Protein AF-A0A2G9N6C3-F1 (afdb_monomer_lite)

Radius of gyration: 34.42 Å; chains: 1; bounding box: 70×58×98 Å

Foldseek 3Di:
DDPDPPQDPLNVLLVVLVVLLVVLVVVLVVLVVQLVVLVVCCVVVVDDPVVSVVSNCVLVVNDHSVVSNVVSVVSNVVSVVVNVVSPDPPPPPDDDVVVVVVVVVVVVVVVVVPVPPPPDDPDPPCPVWAKDWPDQEEEQFDKIAMDTPPPPWDKFKFKADQVRHTDDGDRIDGHHDFFKIKMWMWTHDPPDIDIYIDIHGYDHDPPPPPPPPPPDDDDDDDDDDDDDDDDDDDDDDDDDDDPPPDPPPPPPVDPPPVVDPPCWDQPPVRDTDHND

Secondary structure (DSSP, 8-state):
--------HHHHHHHHHHHHHHHHHHHHHHHHHHHHHHHHHHHTTSS-HHHHHHHHHHHTTT--HHHHHHHHHHHHHHHHHHHHHTS------S--HHHHHHHHHHHHHHHHHHTS----SS---GGG-EEEES-SEEETTPEEEEEEESTTSEEEEEEE-TTS-EEESSSEEE--SSEEEEEEEEEEETTEEEEEEEEEEEE--------------------------------PPPP-----------------GGG----EEE-TT--EEE--

pLDDT: mean 78.43, std 21.81, range [37.38, 98.56]

Structure (mmCIF, N/CA/C/O backbone):
data_AF-A0A2G9N6C3-F1
#
_entry.id   AF-A0A2G9N6C3-F1
#
loop_
_atom_site.group_PDB
_atom_site.id
_atom_site.type_symbol
_atom_site.label_atom_id
_atom_site.label_alt_id
_atom_site.label_comp_id
_atom_site.label_asym_id
_atom_site.label_entity_id
_atom_site.label_seq_id
_atom_site.pdbx_PDB_ins_code
_atom_site.Cartn_x
_atom_site.Cartn_y
_atom_site.Cartn_z
_atom_site.occupancy
_atom_site.B_iso_or_equiv
_atom_site.auth_seq_id
_atom_site.auth_comp_id
_atom_site.auth_asym_id
_atom_site.auth_atom_id
_atom_site.pdbx_PDB_model_num
ATOM 1 N N . MET A 1 1 ? 36.398 32.755 -26.037 1.00 44.59 1 MET A N 1
ATOM 2 C CA . MET A 1 1 ? 35.526 32.060 -27.005 1.00 44.59 1 MET A CA 1
ATOM 3 C C . MET A 1 1 ? 34.343 31.516 -26.223 1.00 44.59 1 MET A C 1
ATOM 5 O O . MET A 1 1 ? 34.572 30.843 -25.231 1.00 44.59 1 MET A O 1
ATOM 9 N N . LYS A 1 2 ? 33.118 31.949 -26.547 1.00 56.41 2 LYS A N 1
ATOM 10 C CA . LYS A 1 2 ? 31.879 31.454 -25.930 1.00 56.41 2 LYS A CA 1
ATOM 11 C C . LYS A 1 2 ? 31.319 30.399 -26.873 1.00 56.41 2 LYS A C 1
ATOM 13 O O . LYS A 1 2 ? 30.759 30.774 -27.902 1.00 56.41 2 LYS A O 1
ATOM 18 N N . ASP A 1 3 ? 31.473 29.130 -26.527 1.00 56.62 3 ASP A N 1
ATOM 19 C CA . ASP A 1 3 ? 30.715 28.067 -27.174 1.00 56.62 3 ASP A CA 1
ATOM 20 C C . ASP A 1 3 ? 29.250 28.286 -26.803 1.00 56.62 3 ASP A C 1
ATOM 22 O O . ASP A 1 3 ? 28.827 28.119 -25.658 1.00 56.62 3 ASP A O 1
ATOM 26 N N . LYS A 1 4 ? 28.475 28.806 -27.757 1.00 65.06 4 LYS A N 1
ATOM 27 C CA . LYS A 1 4 ? 27.023 28.833 -27.631 1.00 65.06 4 LYS A CA 1
ATOM 28 C C . LYS A 1 4 ? 26.580 27.376 -27.677 1.00 65.06 4 LYS A C 1
ATOM 30 O O . LYS A 1 4 ? 26.622 26.778 -28.745 1.00 65.06 4 LYS A O 1
ATOM 35 N N . ASN A 1 5 ? 26.168 26.835 -26.531 1.00 68.81 5 ASN A N 1
ATOM 36 C CA . ASN A 1 5 ? 25.394 25.598 -26.451 1.00 68.81 5 ASN A CA 1
ATOM 37 C C . ASN A 1 5 ? 24.178 25.740 -27.375 1.00 68.81 5 ASN A C 1
ATOM 39 O O . ASN A 1 5 ? 23.180 26.364 -27.009 1.00 68.81 5 ASN A O 1
ATOM 43 N N . MET A 1 6 ? 24.289 25.231 -28.602 1.00 80.38 6 MET A N 1
ATOM 44 C CA . MET A 1 6 ? 23.154 25.075 -29.500 1.00 80.38 6 MET A CA 1
ATOM 45 C C . MET A 1 6 ? 22.370 23.876 -28.986 1.00 80.38 6 MET A C 1
ATOM 47 O O . MET A 1 6 ? 22.691 22.735 -29.296 1.00 80.38 6 MET A O 1
ATOM 51 N N . MET A 1 7 ? 21.386 24.165 -28.138 1.00 85.88 7 MET A N 1
ATOM 52 C CA . MET A 1 7 ? 20.365 23.208 -27.733 1.00 85.88 7 MET A CA 1
ATOM 53 C C . MET A 1 7 ? 19.696 22.678 -29.003 1.00 85.88 7 MET A C 1
ATOM 55 O O . MET A 1 7 ? 19.241 23.467 -29.837 1.00 85.88 7 MET A O 1
ATOM 59 N N . THR A 1 8 ? 19.725 21.364 -29.198 1.00 90.00 8 THR A N 1
ATOM 60 C CA . THR A 1 8 ? 19.167 20.747 -30.403 1.00 90.00 8 THR A CA 1
ATOM 61 C C . THR A 1 8 ? 17.637 20.753 -30.340 1.00 90.00 8 THR A C 1
ATOM 63 O O . THR A 1 8 ? 17.047 20.923 -29.272 1.00 90.00 8 THR A O 1
ATOM 66 N N . ALA A 1 9 ? 16.969 20.558 -31.482 1.00 89.31 9 ALA A N 1
ATOM 67 C CA . ALA A 1 9 ? 15.509 20.436 -31.510 1.00 89.31 9 ALA A CA 1
ATOM 68 C C . ALA A 1 9 ? 15.009 19.269 -30.631 1.00 89.31 9 ALA A C 1
ATOM 70 O O . ALA A 1 9 ? 13.975 19.396 -29.981 1.00 89.31 9 ALA A O 1
ATOM 71 N N . ALA A 1 10 ? 15.784 18.180 -30.550 1.00 88.44 10 ALA A N 1
ATOM 72 C CA . ALA A 1 10 ? 15.510 17.048 -29.666 1.00 88.44 10 ALA A CA 1
ATOM 73 C C . ALA A 1 10 ? 15.636 17.439 -28.184 1.00 88.44 10 ALA A C 1
ATOM 75 O O . ALA A 1 10 ? 14.752 17.151 -27.383 1.00 88.44 10 ALA A O 1
ATOM 76 N N . ASP A 1 11 ? 16.682 18.183 -27.807 1.00 90.56 11 ASP A N 1
ATOM 77 C CA . ASP A 1 11 ? 16.824 18.672 -26.427 1.00 90.56 11 ASP A CA 1
ATOM 78 C C . ASP A 1 11 ? 15.661 19.588 -26.023 1.00 90.56 11 ASP A C 1
ATOM 80 O O . ASP A 1 11 ? 15.202 19.564 -24.878 1.00 90.56 11 ASP A O 1
ATOM 84 N N . GLN A 1 12 ? 15.176 20.403 -26.965 1.00 92.56 12 GLN A N 1
ATOM 85 C CA . GLN A 1 12 ? 14.011 21.252 -26.749 1.00 92.56 12 GLN A CA 1
ATOM 86 C C . GLN A 1 12 ? 12.740 20.431 -26.546 1.00 92.56 12 GLN A C 1
ATOM 88 O O . GLN A 1 12 ? 12.051 20.640 -25.547 1.00 92.56 12 GLN A O 1
ATOM 93 N N . ARG A 1 13 ? 12.471 19.459 -27.420 1.00 93.06 13 ARG A N 1
ATOM 94 C CA . ARG A 1 13 ? 11.302 18.583 -27.297 1.00 93.06 13 ARG A CA 1
ATOM 95 C C . ARG A 1 13 ? 11.320 17.770 -26.003 1.00 93.06 13 ARG A C 1
ATOM 97 O O . ARG A 1 13 ? 10.309 17.721 -25.306 1.00 93.06 13 ARG A O 1
ATOM 104 N N . ARG A 1 14 ? 12.475 17.227 -25.605 1.00 92.88 14 ARG A N 1
ATOM 105 C CA . ARG A 1 14 ? 12.645 16.544 -24.311 1.00 92.88 14 ARG A CA 1
ATOM 106 C C . ARG A 1 14 ? 12.318 17.442 -23.123 1.00 92.88 14 ARG A C 1
ATOM 108 O O . ARG A 1 14 ? 11.633 17.006 -22.200 1.00 92.88 14 ARG A O 1
ATOM 115 N N . ARG A 1 15 ? 12.781 18.699 -23.138 1.00 94.62 15 ARG A N 1
ATOM 116 C CA . ARG A 1 15 ? 12.464 19.664 -22.073 1.00 94.62 15 ARG A CA 1
ATOM 117 C C . ARG A 1 15 ? 10.962 19.947 -22.009 1.00 94.62 15 ARG A C 1
ATOM 119 O O . ARG A 1 15 ? 10.409 19.946 -20.915 1.00 94.62 15 ARG A O 1
ATOM 126 N N . GLU A 1 16 ? 10.316 20.151 -23.154 1.00 95.44 16 GLU A N 1
ATOM 127 C CA . GLU A 1 16 ? 8.871 20.399 -23.227 1.00 95.44 16 GLU A CA 1
ATOM 128 C C . GLU A 1 16 ? 8.057 19.202 -22.705 1.00 95.44 16 GLU A C 1
ATOM 130 O O . GLU A 1 16 ? 7.112 19.381 -21.937 1.00 95.44 16 GLU A O 1
ATOM 135 N N . LEU A 1 17 ? 8.438 17.970 -23.062 1.00 95.50 17 LEU A N 1
ATOM 136 C CA . LEU A 1 17 ? 7.793 16.753 -22.551 1.00 95.50 17 LEU A CA 1
ATOM 137 C C . LEU A 1 17 ? 7.982 16.601 -21.034 1.00 95.50 17 LEU A C 1
ATOM 139 O O . LEU A 1 17 ? 7.017 16.317 -20.323 1.00 95.50 17 LEU A O 1
ATOM 143 N N . ALA A 1 18 ? 9.188 16.857 -20.521 1.00 95.56 18 ALA A N 1
ATOM 144 C CA . ALA A 1 18 ? 9.464 16.826 -19.086 1.00 95.56 18 ALA A CA 1
ATOM 145 C C . ALA A 1 18 ? 8.636 17.868 -18.310 1.00 95.56 18 ALA A C 1
ATOM 147 O O . ALA A 1 18 ? 8.102 17.567 -17.241 1.00 95.56 18 ALA A O 1
ATOM 148 N N . GLU A 1 19 ? 8.479 19.076 -18.857 1.00 96.31 19 GLU A N 1
ATOM 149 C CA . GLU A 1 19 ? 7.644 20.129 -18.270 1.00 96.31 19 GLU A CA 1
ATOM 150 C C . GLU A 1 19 ? 6.162 19.724 -18.231 1.00 96.31 19 GLU A C 1
ATOM 152 O O . GLU A 1 19 ? 5.506 19.869 -17.198 1.00 96.31 19 GLU A O 1
ATOM 157 N N . ARG A 1 20 ? 5.643 19.115 -19.307 1.00 94.31 20 ARG A N 1
ATOM 158 C CA . ARG A 1 20 ? 4.267 18.585 -19.343 1.00 94.31 20 ARG A CA 1
ATOM 159 C C . ARG A 1 20 ? 4.038 17.481 -18.313 1.00 94.31 20 ARG A C 1
ATOM 161 O O . ARG A 1 20 ? 3.000 17.474 -17.648 1.00 94.31 20 ARG A O 1
ATOM 168 N N . ILE A 1 21 ? 4.998 16.566 -18.151 1.00 95.44 21 ILE A N 1
ATOM 169 C CA . ILE A 1 21 ? 4.945 15.516 -17.123 1.00 95.44 21 ILE A CA 1
ATOM 170 C C . ILE A 1 21 ? 4.925 16.142 -15.724 1.00 95.44 21 ILE A C 1
ATOM 172 O O . ILE A 1 21 ? 4.131 15.730 -14.873 1.00 95.44 21 ILE A O 1
ATOM 176 N N . ALA A 1 22 ? 5.764 17.151 -15.473 1.00 96.06 22 ALA A N 1
ATOM 177 C CA . ALA A 1 22 ? 5.793 17.854 -14.193 1.00 96.06 22 ALA A CA 1
ATOM 178 C C . ALA A 1 22 ? 4.446 18.531 -13.886 1.00 96.06 22 ALA A C 1
ATOM 180 O O . ALA A 1 22 ? 3.912 18.354 -12.788 1.00 96.06 22 ALA A O 1
ATOM 181 N N . LEU A 1 23 ? 3.856 19.214 -14.873 1.00 95.56 23 LEU A N 1
ATOM 182 C CA . LEU A 1 23 ? 2.547 19.853 -14.745 1.00 95.56 23 LEU A CA 1
ATOM 183 C C . LEU A 1 23 ? 1.438 18.832 -14.440 1.00 95.56 23 LEU A C 1
ATOM 185 O O . LEU A 1 23 ? 0.641 19.039 -13.525 1.00 95.56 23 LEU A O 1
ATOM 189 N N . CYS A 1 24 ? 1.416 17.693 -15.141 1.00 94.94 24 CYS A N 1
ATOM 190 C CA . CYS A 1 24 ? 0.437 16.629 -14.887 1.00 94.94 24 CYS A CA 1
ATOM 191 C C . CYS A 1 24 ? 0.546 16.072 -13.464 1.00 94.94 24 CYS A C 1
ATOM 193 O O . CYS A 1 24 ? -0.470 15.890 -12.791 1.00 94.94 24 CYS A O 1
ATOM 195 N N . ASN A 1 25 ? 1.769 15.853 -12.977 1.00 96.44 25 ASN A N 1
ATOM 196 C CA . ASN A 1 25 ? 2.005 15.402 -11.606 1.00 96.44 25 ASN A CA 1
ATOM 197 C C . ASN A 1 25 ? 1.538 16.431 -10.568 1.00 96.44 25 ASN A C 1
ATOM 199 O O . ASN A 1 25 ? 0.964 16.063 -9.540 1.00 96.44 25 ASN A O 1
ATOM 203 N N . GLU A 1 26 ? 1.749 17.723 -10.825 1.00 95.31 26 GLU A N 1
ATOM 204 C CA . GLU A 1 26 ? 1.261 18.785 -9.949 1.00 95.31 26 GLU A CA 1
ATOM 205 C C . GLU A 1 26 ? -0.275 18.833 -9.913 1.00 95.31 26 GLU A C 1
ATOM 207 O O . GLU A 1 26 ? -0.870 18.877 -8.832 1.00 95.31 26 GLU A O 1
ATOM 212 N N . CYS A 1 27 ? -0.931 18.765 -11.074 1.00 94.75 27 CYS A N 1
ATOM 213 C CA . CYS A 1 27 ? -2.388 18.721 -11.168 1.00 94.75 27 CYS A CA 1
ATOM 214 C C . CYS A 1 27 ? -2.971 17.483 -10.473 1.00 94.75 27 CYS A C 1
ATOM 216 O O . CYS A 1 27 ? -3.933 17.607 -9.712 1.00 94.75 27 CYS A O 1
ATOM 218 N N . LYS A 1 28 ? -2.358 16.306 -10.658 1.00 97.12 28 LYS A N 1
ATOM 219 C CA . LYS A 1 28 ? -2.730 15.069 -9.958 1.00 97.12 28 LYS A CA 1
ATOM 220 C C . LYS A 1 28 ? -2.646 15.244 -8.438 1.00 97.12 28 LYS A C 1
ATOM 222 O O . LYS A 1 28 ? -3.608 14.935 -7.735 1.00 97.12 28 LYS A O 1
ATOM 227 N N . ARG A 1 29 ? -1.555 15.832 -7.930 1.00 95.81 29 ARG A N 1
ATOM 228 C CA . ARG A 1 29 ? -1.388 16.131 -6.497 1.00 95.81 29 ARG A CA 1
ATOM 229 C C . ARG A 1 29 ? -2.474 17.073 -5.971 1.00 95.81 29 ARG A C 1
ATOM 231 O O . ARG A 1 29 ? -3.007 16.833 -4.893 1.00 95.81 29 ARG A O 1
ATOM 238 N N . LYS A 1 30 ? -2.824 18.122 -6.724 1.00 96.00 30 LYS A N 1
ATOM 239 C CA . LYS A 1 30 ? -3.893 19.070 -6.355 1.00 96.00 30 LYS A CA 1
ATOM 240 C C . LYS A 1 30 ? -5.259 18.384 -6.249 1.00 96.00 30 LYS A C 1
ATOM 242 O O . LYS A 1 30 ? -5.995 18.659 -5.305 1.00 96.00 30 LYS A O 1
ATOM 247 N N . VAL A 1 31 ? -5.581 17.475 -7.174 1.00 96.19 31 VAL A N 1
ATOM 248 C CA . VAL A 1 31 ? -6.826 16.685 -7.131 1.00 96.19 31 VAL A CA 1
ATOM 249 C C . VAL A 1 31 ? -6.867 15.782 -5.899 1.00 96.19 31 VAL A C 1
ATOM 251 O O . VAL A 1 31 ? -7.878 15.770 -5.200 1.00 96.19 31 VAL A O 1
ATOM 254 N N . MET A 1 32 ? -5.774 15.067 -5.610 1.00 96.69 32 MET A N 1
ATOM 255 C CA . MET A 1 32 ? -5.683 14.196 -4.432 1.00 96.69 32 MET A CA 1
ATOM 256 C C . MET A 1 32 ? -5.845 14.992 -3.135 1.00 96.69 32 MET A C 1
ATOM 258 O O . MET A 1 32 ? -6.720 14.683 -2.335 1.00 96.69 32 MET A O 1
ATOM 262 N N . LEU A 1 33 ? -5.087 16.084 -2.979 1.00 95.44 33 LEU A N 1
ATOM 263 C CA . LEU A 1 33 ? -5.149 16.937 -1.792 1.00 95.44 33 LEU A CA 1
ATOM 264 C C . LEU A 1 33 ? -6.559 17.491 -1.550 1.00 95.44 33 LEU A C 1
ATOM 266 O O . LEU A 1 33 ? -7.023 17.527 -0.411 1.00 95.44 33 LEU A O 1
ATOM 270 N N . LEU A 1 34 ? -7.249 17.916 -2.612 1.00 96.00 34 LEU A N 1
ATOM 271 C CA . LEU A 1 34 ? -8.627 18.386 -2.517 1.00 96.00 34 LEU A CA 1
ATOM 272 C C . LEU A 1 34 ? -9.573 17.278 -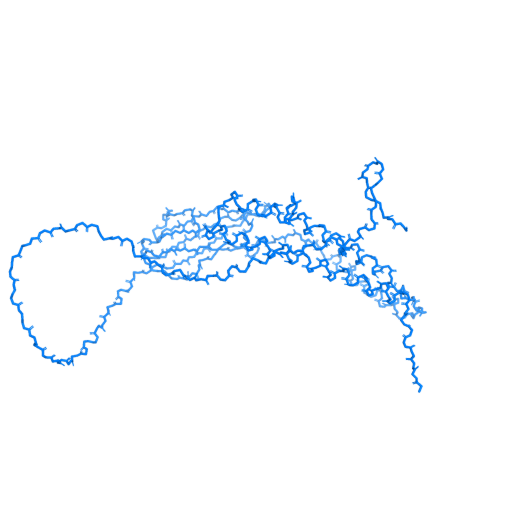2.032 1.00 96.00 34 LEU A C 1
ATOM 274 O O . LEU A 1 34 ? -10.378 17.520 -1.131 1.00 96.00 34 LEU A O 1
ATOM 278 N N . ALA A 1 35 ? -9.486 16.088 -2.630 1.00 97.00 35 ALA A N 1
ATOM 279 C CA . ALA A 1 35 ? -10.328 14.953 -2.269 1.00 97.00 35 ALA A CA 1
ATOM 280 C C . ALA A 1 35 ? -10.100 14.528 -0.809 1.00 97.00 35 ALA A C 1
ATOM 282 O O . ALA A 1 35 ? -11.068 14.407 -0.059 1.00 97.00 35 ALA A O 1
ATOM 283 N N . ASP A 1 36 ? -8.839 14.407 -0.389 1.00 97.38 36 ASP A N 1
ATOM 284 C CA . ASP A 1 36 ? -8.463 14.030 0.977 1.00 97.38 36 ASP A CA 1
ATOM 285 C C . ASP A 1 36 ? -8.924 15.076 1.997 1.00 97.38 36 ASP A C 1
ATOM 287 O O . ASP A 1 36 ? -9.518 14.730 3.016 1.00 97.38 36 ASP A O 1
ATOM 291 N N . THR A 1 37 ? -8.743 16.367 1.697 1.00 96.75 37 THR A N 1
ATOM 292 C CA . THR A 1 37 ? -9.193 17.457 2.580 1.00 96.75 37 THR A CA 1
ATOM 293 C C . THR A 1 37 ? -10.712 17.446 2.758 1.00 96.75 37 THR A C 1
ATOM 295 O O . THR A 1 37 ? -11.219 17.649 3.861 1.00 96.75 37 THR A O 1
ATOM 298 N N . LEU A 1 38 ? -11.468 17.239 1.676 1.00 96.62 38 LEU A N 1
ATOM 299 C CA . LEU A 1 38 ? -12.928 17.178 1.743 1.00 96.62 38 LEU A CA 1
ATOM 300 C C . LEU A 1 38 ? -13.409 15.931 2.488 1.00 96.62 38 LEU A C 1
ATOM 302 O O . LEU A 1 38 ? -14.337 16.037 3.287 1.00 96.62 38 LEU A O 1
ATOM 306 N N . ARG A 1 39 ? -12.755 14.786 2.265 1.00 97.81 39 ARG A N 1
ATOM 307 C CA . ARG A 1 39 ? -13.042 13.534 2.965 1.00 97.81 39 ARG A CA 1
ATOM 308 C C . ARG A 1 39 ? -12.788 13.669 4.462 1.00 97.81 39 ARG A C 1
ATOM 310 O O . ARG A 1 39 ? -13.685 13.390 5.244 1.00 97.81 39 ARG A O 1
ATOM 317 N N . GLN A 1 40 ? -11.632 14.197 4.857 1.00 97.38 40 GLN A N 1
ATOM 318 C CA . GLN A 1 40 ? -11.305 14.427 6.264 1.00 97.38 40 GLN A CA 1
ATOM 319 C C . GLN A 1 40 ? -12.365 15.296 6.954 1.00 97.38 40 GLN A C 1
ATOM 321 O O . GLN A 1 40 ? -12.855 14.956 8.025 1.00 97.38 40 GLN A O 1
ATOM 326 N N . ARG A 1 41 ? -12.781 16.400 6.321 1.00 97.56 41 ARG A N 1
ATOM 327 C CA . ARG A 1 41 ? -13.821 17.277 6.883 1.00 97.56 41 ARG A CA 1
ATOM 328 C C . ARG A 1 41 ? -15.180 16.592 7.010 1.00 97.56 41 ARG A C 1
ATOM 330 O O . ARG A 1 41 ? -15.953 16.961 7.891 1.00 97.56 41 ARG A O 1
ATOM 337 N N . HIS A 1 42 ? -15.499 15.673 6.107 1.00 97.62 42 HIS A N 1
ATOM 338 C CA . HIS A 1 42 ? -16.714 14.873 6.191 1.00 97.62 42 HIS A CA 1
ATOM 339 C C . HIS A 1 42 ? -16.627 13.867 7.345 1.00 97.62 42 HIS A C 1
ATOM 341 O O . HIS A 1 42 ? -17.539 13.802 8.164 1.00 97.62 42 HIS A O 1
ATOM 347 N N . ASP A 1 43 ? -15.503 13.159 7.459 1.00 97.12 43 ASP A N 1
ATOM 348 C CA . ASP A 1 43 ? -15.264 12.152 8.497 1.00 97.12 43 ASP A CA 1
ATOM 349 C C . ASP A 1 43 ? -15.240 12.779 9.909 1.00 97.12 43 ASP A C 1
ATOM 351 O O . ASP A 1 43 ? -15.703 12.175 10.874 1.00 97.12 43 ASP A O 1
ATOM 355 N N . GLU A 1 44 ? -14.792 14.033 10.027 1.00 98.00 44 GLU A N 1
ATOM 356 C CA . GLU A 1 44 ? -14.861 14.847 11.252 1.00 98.00 44 GLU A CA 1
ATOM 357 C C . GLU A 1 44 ? -16.266 15.428 11.537 1.00 98.00 44 GLU A C 1
ATOM 359 O O . GLU A 1 44 ? -16.464 16.120 12.537 1.00 98.00 44 GLU A O 1
ATOM 364 N N . GLY A 1 45 ? -17.249 15.208 10.658 1.00 96.81 45 GLY A N 1
ATOM 365 C CA . GLY A 1 45 ? -18.604 15.754 10.782 1.00 96.81 45 GLY A CA 1
ATOM 366 C C . GLY A 1 45 ? -18.708 17.268 10.551 1.00 96.81 45 GLY A C 1
ATOM 367 O O . GLY A 1 45 ? -19.740 17.871 10.847 1.00 96.81 45 GLY A O 1
ATOM 368 N N . LEU A 1 46 ? -17.664 17.913 10.013 1.00 97.50 46 LEU A N 1
ATOM 369 C CA . LEU A 1 46 ? -17.652 19.356 9.722 1.00 97.50 46 LEU A CA 1
ATOM 370 C C . LEU A 1 46 ? -18.491 19.720 8.491 1.00 97.50 46 LEU A C 1
ATOM 372 O O . LEU A 1 46 ? -18.892 20.878 8.318 1.00 97.50 46 LEU A O 1
ATOM 376 N N . ILE A 1 47 ? -18.703 18.761 7.592 1.00 97.75 47 ILE A N 1
ATOM 377 C CA . ILE A 1 47 ? -19.601 18.873 6.443 1.00 97.75 47 ILE A CA 1
ATOM 378 C C . ILE A 1 47 ? -20.437 17.601 6.328 1.00 97.75 47 ILE A C 1
ATOM 380 O O . ILE A 1 47 ? -19.938 16.509 6.570 1.00 97.75 47 ILE A O 1
ATOM 384 N N . ASP A 1 48 ? -21.701 17.747 5.936 1.00 97.56 48 ASP A N 1
ATOM 385 C CA . ASP A 1 48 ? -22.551 16.603 5.611 1.00 97.56 48 ASP A CA 1
ATOM 386 C C . ASP A 1 48 ? -22.196 15.994 4.239 1.00 97.56 48 ASP A C 1
ATOM 388 O O . ASP A 1 48 ? -21.527 16.611 3.401 1.00 97.56 48 ASP A O 1
ATOM 392 N N . GLU A 1 49 ? -22.676 14.774 4.006 1.00 97.88 49 GLU A N 1
ATOM 393 C CA . GLU A 1 49 ? -22.449 13.995 2.783 1.00 97.88 49 GLU A CA 1
ATOM 394 C C . GLU A 1 49 ? -22.915 14.722 1.506 1.00 97.88 49 GLU A C 1
ATOM 396 O O . GLU A 1 49 ? -22.274 14.652 0.453 1.00 97.88 49 GLU A O 1
ATOM 401 N N . VAL A 1 50 ? -24.030 15.458 1.577 1.00 97.50 50 VAL A N 1
ATOM 402 C CA . VAL A 1 50 ? -24.582 16.186 0.421 1.00 97.50 50 VAL A CA 1
ATOM 403 C C . VAL A 1 50 ? -23.641 17.321 0.021 1.00 97.50 50 VAL A C 1
ATOM 405 O O . VAL A 1 50 ? -23.334 17.504 -1.161 1.00 97.50 50 VAL A O 1
ATOM 408 N N . LYS A 1 51 ? -23.141 18.066 1.006 1.00 97.06 51 LYS A N 1
ATOM 409 C CA . LYS A 1 51 ? -22.185 19.155 0.833 1.00 97.06 51 LYS A CA 1
ATOM 410 C C . LYS A 1 51 ? -20.825 18.639 0.384 1.00 97.06 51 LYS A C 1
ATOM 412 O O . LYS A 1 51 ? -20.237 19.258 -0.502 1.00 97.06 51 LYS A O 1
ATOM 417 N N . TYR A 1 52 ? -20.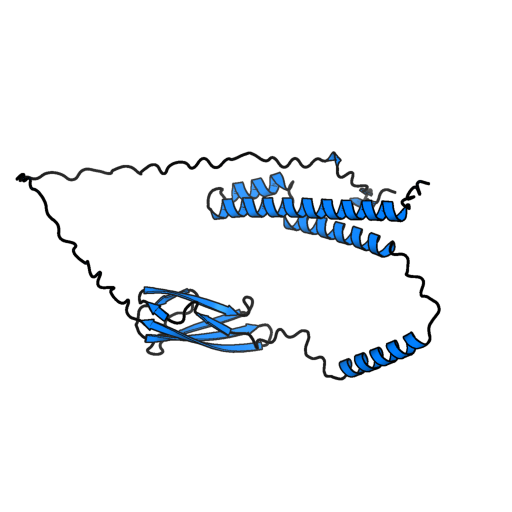358 17.517 0.932 1.00 97.62 52 TYR A N 1
ATOM 418 C CA . TYR A 1 52 ? -19.148 16.826 0.484 1.00 97.62 52 TYR A CA 1
ATOM 419 C C . TYR A 1 52 ? -19.224 16.501 -1.014 1.00 97.62 52 TYR A C 1
ATOM 421 O O . TYR A 1 52 ? -18.413 17.004 -1.799 1.00 97.62 52 TYR A O 1
ATOM 429 N N . LYS A 1 53 ? -20.265 15.772 -1.438 1.00 95.88 53 LYS A N 1
ATOM 430 C CA . LYS A 1 53 ? -20.487 15.418 -2.849 1.00 95.88 53 LYS A CA 1
ATOM 431 C C . LYS A 1 53 ? -20.606 16.641 -3.747 1.00 95.88 53 LYS A C 1
ATOM 433 O O . LYS A 1 53 ? -19.985 16.689 -4.806 1.00 95.88 53 LYS A O 1
ATOM 438 N N . HIS A 1 54 ? -21.369 17.652 -3.330 1.00 95.81 54 HIS A N 1
ATOM 439 C CA . HIS A 1 54 ? -21.537 18.874 -4.111 1.00 95.81 54 HIS A CA 1
ATOM 440 C C . HIS A 1 54 ? -20.218 19.642 -4.286 1.00 95.81 54 HIS A C 1
ATOM 442 O O . HIS A 1 54 ? -19.921 20.121 -5.383 1.00 95.81 54 HIS A O 1
ATOM 448 N N . GLN A 1 55 ? -19.405 19.762 -3.232 1.00 94.94 55 GLN A N 1
ATOM 449 C CA . GLN A 1 55 ? -18.106 20.434 -3.304 1.00 94.94 55 GLN A CA 1
ATOM 450 C C . GLN A 1 55 ? -17.122 19.668 -4.185 1.00 94.94 55 GLN A C 1
ATOM 452 O O . GLN A 1 55 ? -16.479 20.283 -5.034 1.00 94.94 55 GLN A O 1
ATOM 457 N N . LEU A 1 56 ? -17.063 18.343 -4.050 1.00 95.75 56 LEU A N 1
ATOM 458 C CA . LEU A 1 56 ? -16.210 17.505 -4.885 1.00 95.75 56 LEU A CA 1
ATOM 459 C C . LEU A 1 56 ? -16.614 17.617 -6.364 1.00 95.75 56 LEU A C 1
ATOM 461 O O . LEU A 1 56 ? -15.787 17.954 -7.209 1.00 95.75 56 LEU A O 1
ATOM 465 N N . TYR A 1 57 ? -17.906 17.456 -6.666 1.00 93.94 57 TYR A N 1
ATOM 466 C CA . TYR A 1 57 ? -18.449 17.543 -8.023 1.00 93.94 57 TYR A CA 1
ATOM 467 C C . TYR A 1 57 ? -18.254 18.935 -8.647 1.00 93.94 57 TYR A C 1
ATOM 469 O O . TYR A 1 57 ? -17.830 19.057 -9.795 1.00 93.94 57 TYR A O 1
ATOM 477 N N . SER A 1 58 ? -18.534 20.013 -7.909 1.00 94.56 58 SER A N 1
ATOM 478 C CA . SER A 1 58 ? -18.420 21.386 -8.432 1.00 94.56 58 SER A CA 1
ATOM 479 C C . SER A 1 58 ? -16.972 21.821 -8.682 1.00 94.56 58 SER A C 1
ATOM 481 O O . SER A 1 58 ? -16.699 22.495 -9.685 1.00 94.56 58 SER A O 1
ATOM 483 N N . GLN A 1 59 ? -16.038 21.427 -7.811 1.00 93.25 59 GLN A N 1
ATOM 484 C CA . GLN A 1 59 ? -14.621 21.758 -7.966 1.00 93.25 59 GLN A CA 1
ATOM 485 C C . GLN A 1 59 ? -13.951 20.911 -9.048 1.00 93.25 59 GLN A C 1
ATOM 487 O O . GLN A 1 59 ? -13.202 21.453 -9.857 1.00 93.25 59 GLN A O 1
ATOM 492 N N . LEU A 1 60 ? -14.302 19.625 -9.149 1.00 94.19 60 LEU A N 1
ATOM 493 C CA . LEU A 1 60 ? -13.785 18.715 -10.177 1.00 94.19 60 LEU A CA 1
ATOM 494 C C . LEU A 1 60 ? -14.580 18.748 -11.491 1.00 94.19 60 LEU A C 1
ATOM 496 O O . LEU A 1 60 ? -14.374 17.902 -12.362 1.00 94.19 60 LEU A O 1
ATOM 500 N N . LYS A 1 61 ? -15.468 19.738 -11.657 1.00 94.44 61 LYS A N 1
ATOM 501 C CA . LYS A 1 61 ? -16.257 19.981 -12.880 1.00 94.44 61 LYS A CA 1
ATOM 502 C C . LYS A 1 61 ? -17.054 18.761 -13.347 1.00 94.44 61 LYS A C 1
ATOM 504 O O . LYS A 1 61 ? -17.188 18.515 -14.542 1.00 94.44 61 LYS A O 1
ATOM 509 N N . GLY A 1 62 ? -17.609 18.033 -12.389 1.00 92.44 62 GLY A N 1
ATOM 510 C CA . GLY A 1 62 ? -18.502 16.907 -12.611 1.00 92.44 62 GLY A CA 1
ATOM 511 C C . GLY A 1 62 ? -17.823 15.563 -12.839 1.00 92.44 62 GLY A C 1
ATOM 512 O O . GLY A 1 62 ? -18.511 14.607 -13.173 1.00 92.44 62 GLY A O 1
ATOM 513 N N . LYS A 1 63 ? -16.503 15.485 -12.659 1.00 93.44 63 LYS A N 1
ATOM 514 C CA . LYS A 1 63 ? -15.749 14.231 -12.721 1.00 93.44 63 LYS A CA 1
ATOM 515 C C . LYS A 1 63 ? -15.350 13.752 -11.337 1.00 93.44 63 LYS A C 1
ATOM 517 O O . LYS A 1 63 ? -15.131 14.561 -10.433 1.00 93.44 63 LYS A O 1
ATOM 522 N N . GLU A 1 64 ? -15.194 12.446 -11.191 1.00 95.69 64 GLU A N 1
ATOM 523 C CA . GLU A 1 64 ? -14.660 11.866 -9.961 1.00 95.69 64 GLU A CA 1
ATOM 524 C C . GLU A 1 64 ? -13.135 12.073 -9.865 1.00 95.69 64 GLU A C 1
ATOM 526 O O . GLU A 1 64 ? -12.448 12.125 -10.894 1.00 95.69 64 GLU A O 1
ATOM 531 N N . PRO A 1 65 ? -12.552 12.141 -8.649 1.00 96.94 65 PRO A N 1
ATOM 532 C CA . PRO A 1 65 ? -11.100 12.249 -8.475 1.00 96.94 65 PRO A CA 1
ATOM 533 C C . PRO A 1 65 ? -10.329 11.166 -9.239 1.00 96.94 65 PRO A C 1
ATOM 535 O O . PRO A 1 65 ? -9.334 11.456 -9.901 1.00 96.94 65 PRO A O 1
ATOM 538 N N . GLY A 1 66 ? -10.829 9.926 -9.206 1.00 95.31 66 GLY A N 1
ATOM 539 C CA . GLY A 1 66 ? -10.219 8.793 -9.900 1.00 95.31 66 GLY A CA 1
ATOM 540 C C . GLY A 1 66 ? -10.235 8.918 -11.427 1.00 95.31 66 GLY A C 1
ATOM 541 O O . GLY A 1 66 ? -9.358 8.376 -12.096 1.00 95.31 66 GLY A O 1
ATOM 542 N N . GLU A 1 67 ? -11.193 9.640 -12.012 1.00 95.38 67 GLU A N 1
ATOM 543 C CA . GLU A 1 67 ? -11.203 9.915 -13.455 1.00 95.38 67 GLU A CA 1
ATOM 544 C C . GLU A 1 67 ? -10.133 10.936 -13.843 1.00 95.38 67 GLU A C 1
ATOM 546 O O . GLU A 1 67 ? -9.441 10.752 -14.843 1.00 95.38 67 GLU A O 1
ATOM 551 N N . TRP A 1 68 ? -9.959 11.990 -13.040 1.00 96.31 68 TRP A N 1
ATOM 552 C CA . TRP A 1 68 ? -8.887 12.964 -13.246 1.00 96.31 68 TRP A CA 1
ATOM 553 C C . TRP A 1 68 ? -7.506 12.332 -13.092 1.00 96.31 68 TRP A C 1
ATOM 555 O O . TRP A 1 68 ? -6.633 12.573 -13.921 1.00 96.31 68 TRP A O 1
ATOM 565 N N . ILE A 1 69 ? -7.318 11.496 -12.069 1.00 96.50 69 ILE A N 1
ATOM 566 C CA . ILE A 1 69 ? -6.058 10.779 -11.850 1.00 96.50 69 ILE A CA 1
ATOM 567 C C . ILE A 1 69 ? -5.725 9.900 -13.062 1.00 96.50 69 ILE A C 1
ATOM 569 O O . ILE A 1 69 ? -4.641 10.039 -13.621 1.00 96.50 69 ILE A O 1
ATOM 573 N N . ARG A 1 70 ? -6.681 9.086 -13.537 1.00 96.00 70 ARG A N 1
ATOM 574 C CA . ARG A 1 70 ? -6.500 8.250 -14.737 1.00 96.00 70 ARG A CA 1
ATOM 575 C C . ARG A 1 70 ? -6.178 9.066 -15.988 1.00 96.00 70 ARG A C 1
ATOM 577 O O . ARG A 1 70 ? -5.341 8.649 -16.785 1.00 96.00 70 ARG A O 1
ATOM 584 N N . TYR A 1 71 ? -6.817 10.224 -16.157 1.00 96.25 71 TYR A N 1
ATOM 585 C CA . TYR A 1 71 ? -6.526 11.135 -17.264 1.00 96.25 71 TYR A CA 1
ATOM 586 C C . TYR A 1 71 ? -5.071 11.629 -17.231 1.00 96.25 71 TYR A C 1
ATOM 588 O O . TYR A 1 71 ? -4.382 11.550 -18.248 1.00 96.25 71 TYR A O 1
ATOM 596 N N . TYR A 1 72 ? -4.586 12.095 -16.074 1.00 96.38 72 TYR A N 1
ATOM 597 C CA . TYR A 1 72 ? -3.201 12.559 -15.944 1.00 96.38 72 TYR A CA 1
ATOM 598 C C . TYR A 1 72 ? -2.192 11.421 -16.099 1.00 96.38 72 TYR A C 1
ATOM 600 O O . TYR A 1 72 ? -1.186 11.614 -16.775 1.00 96.38 72 TYR A O 1
ATOM 608 N N . ASP A 1 73 ? -2.474 10.239 -15.548 1.00 96.38 73 ASP A N 1
ATOM 609 C CA . ASP A 1 73 ? -1.600 9.069 -15.687 1.00 96.38 73 ASP A CA 1
ATOM 610 C C . ASP A 1 73 ? -1.466 8.637 -17.151 1.00 96.38 73 ASP A C 1
ATOM 612 O O . ASP A 1 73 ? -0.350 8.454 -17.632 1.00 96.38 73 ASP A O 1
ATOM 616 N N . SER A 1 74 ? -2.576 8.607 -17.895 1.00 95.25 74 SER A N 1
ATOM 617 C CA . SER A 1 74 ? -2.559 8.306 -19.335 1.00 95.25 74 SER A CA 1
ATOM 618 C C . SER A 1 74 ? -1.749 9.341 -20.130 1.00 95.25 74 SER A C 1
ATOM 620 O O . SER A 1 74 ? -1.061 9.002 -21.090 1.00 95.25 74 SER A O 1
ATOM 622 N N . HIS A 1 75 ? -1.812 10.622 -19.746 1.00 93.50 75 HIS A N 1
ATOM 623 C CA . HIS A 1 75 ? -1.045 11.674 -20.417 1.00 93.50 75 HIS A CA 1
ATOM 624 C C . HIS A 1 75 ? 0.453 11.613 -20.085 1.00 93.50 75 HIS A C 1
ATOM 626 O O . HIS A 1 75 ? 1.286 11.853 -20.956 1.00 93.50 75 HIS A O 1
ATOM 632 N N . ILE A 1 76 ? 0.804 11.265 -18.845 1.00 95.88 76 ILE A N 1
ATOM 633 C CA . ILE A 1 76 ? 2.192 11.027 -18.431 1.00 95.88 76 ILE A CA 1
ATOM 634 C C . ILE A 1 76 ? 2.769 9.831 -19.192 1.00 95.88 76 ILE A C 1
ATOM 636 O O . ILE A 1 76 ? 3.874 9.932 -19.717 1.00 95.88 76 ILE A O 1
ATOM 640 N N . GLU A 1 77 ? 2.016 8.734 -19.305 1.00 96.19 77 GLU A N 1
ATOM 641 C CA . GLU A 1 77 ? 2.412 7.552 -20.078 1.00 96.19 77 GLU A CA 1
ATOM 642 C C . GLU A 1 77 ? 2.657 7.898 -21.551 1.00 96.19 77 GLU A C 1
ATOM 644 O O . GLU A 1 77 ? 3.696 7.539 -22.102 1.00 96.19 77 GLU A O 1
ATOM 649 N N . PHE A 1 78 ? 1.764 8.680 -22.166 1.00 96.31 78 PHE A N 1
ATOM 650 C CA . PHE A 1 78 ? 1.959 9.180 -23.528 1.00 96.31 78 PHE A CA 1
ATOM 651 C C . PHE A 1 78 ? 3.251 10.003 -23.668 1.00 96.31 78 PHE A C 1
ATOM 653 O O . PHE A 1 78 ? 4.035 9.767 -24.585 1.00 96.31 78 PHE A O 1
ATOM 660 N N . CYS A 1 79 ? 3.500 10.948 -22.755 1.00 94.69 79 CYS A N 1
ATOM 661 C CA . CYS A 1 79 ? 4.712 11.770 -22.781 1.00 94.69 79 CYS A CA 1
ATOM 662 C C . CYS A 1 79 ? 5.991 10.941 -22.580 1.00 94.69 79 CYS A C 1
ATOM 664 O O . CYS A 1 79 ? 6.987 11.209 -23.248 1.00 94.69 79 CYS A O 1
ATOM 666 N N . ASN A 1 80 ? 5.964 9.934 -21.703 1.00 95.44 80 ASN A N 1
ATOM 667 C CA . ASN A 1 80 ? 7.085 9.013 -21.510 1.00 95.44 80 ASN A CA 1
ATOM 668 C C . ASN A 1 80 ? 7.339 8.177 -22.770 1.00 95.44 80 ASN A C 1
ATOM 670 O O . ASN A 1 80 ? 8.470 8.106 -23.232 1.00 95.44 80 ASN A O 1
ATOM 674 N N . GLY A 1 81 ? 6.286 7.645 -23.397 1.00 95.50 81 GLY A N 1
ATOM 675 C CA . GLY A 1 81 ? 6.422 6.908 -24.653 1.00 95.50 81 GLY A CA 1
ATOM 676 C C . GLY A 1 81 ? 6.981 7.756 -25.802 1.00 95.50 81 GLY A C 1
ATOM 677 O O . GLY A 1 81 ? 7.637 7.227 -26.695 1.00 95.50 81 GLY A O 1
ATOM 678 N N . GLU A 1 82 ? 6.752 9.072 -25.800 1.00 94.88 82 GLU A N 1
ATOM 679 C CA . GLU A 1 82 ? 7.386 9.998 -26.746 1.00 94.88 82 GLU A CA 1
ATOM 680 C C . GLU A 1 82 ? 8.852 10.294 -26.394 1.00 94.88 82 GLU A C 1
ATOM 682 O O . GLU A 1 82 ? 9.671 10.404 -27.305 1.00 94.88 82 GLU A O 1
ATOM 687 N N . LEU A 1 83 ? 9.199 10.388 -25.104 1.00 93.31 83 LEU A N 1
ATOM 688 C CA . LEU A 1 83 ? 10.589 10.529 -24.654 1.00 93.31 83 LEU A CA 1
ATOM 689 C C . LEU A 1 83 ? 11.434 9.311 -25.047 1.00 93.31 83 LEU A C 1
ATOM 691 O O . LEU A 1 83 ? 12.541 9.489 -25.553 1.00 93.31 83 LEU A O 1
ATOM 695 N N . ASP A 1 84 ? 10.887 8.105 -24.889 1.00 92.31 84 ASP A N 1
ATOM 696 C CA . ASP A 1 84 ? 11.575 6.851 -25.212 1.00 92.31 84 ASP A CA 1
ATOM 697 C C . ASP A 1 84 ? 11.869 6.727 -26.716 1.00 92.31 84 ASP A C 1
ATOM 699 O O . ASP A 1 84 ? 12.925 6.240 -27.112 1.00 92.31 84 ASP A O 1
ATOM 703 N N . LYS A 1 85 ? 10.976 7.230 -27.583 1.00 91.19 85 LYS A N 1
ATOM 704 C CA . LYS A 1 85 ? 11.207 7.278 -29.042 1.00 91.19 85 LYS A CA 1
ATOM 705 C C . LYS A 1 85 ? 12.293 8.276 -29.447 1.00 91.19 85 LYS A C 1
ATOM 707 O O . LYS A 1 85 ? 12.846 8.155 -30.538 1.00 91.19 85 LYS A O 1
ATOM 712 N N . GLU A 1 86 ? 12.545 9.293 -28.625 1.00 84.88 86 GLU A N 1
ATOM 713 C CA . GLU A 1 86 ? 13.594 10.286 -28.866 1.00 84.88 86 GLU A CA 1
ATOM 714 C C . GLU A 1 86 ? 14.939 9.900 -28.255 1.00 84.88 86 GLU A C 1
ATOM 716 O O . GLU A 1 86 ? 15.920 10.631 -28.434 1.00 84.88 86 GLU A O 1
ATOM 721 N N . GLU A 1 87 ? 15.035 8.791 -27.519 1.00 77.81 87 GLU A N 1
ATOM 722 C CA . GLU A 1 87 ? 16.341 8.223 -27.222 1.00 77.81 87 GLU A CA 1
ATOM 723 C C . GLU A 1 87 ? 17.003 7.828 -28.541 1.00 77.81 87 GLU A C 1
ATOM 725 O O . GLU A 1 87 ? 16.443 7.017 -29.278 1.00 77.81 87 GLU A O 1
ATOM 730 N N . PRO A 1 88 ? 18.150 8.448 -28.905 1.00 66.25 88 PRO A N 1
ATOM 731 C CA . PRO A 1 88 ? 18.864 8.019 -30.090 1.00 66.25 88 PRO A CA 1
ATOM 732 C C . PRO A 1 88 ? 19.136 6.541 -29.874 1.00 66.25 88 PRO A C 1
ATOM 734 O O . PRO A 1 88 ? 19.775 6.204 -28.875 1.00 66.25 88 PRO A O 1
ATOM 737 N N . GLU A 1 89 ? 18.602 5.686 -30.757 1.00 63.31 89 GLU A N 1
ATOM 738 C CA . GLU A 1 89 ? 18.958 4.272 -30.793 1.00 63.31 89 GLU A CA 1
ATOM 739 C C . GLU A 1 89 ? 20.471 4.244 -30.659 1.00 63.31 89 GLU A C 1
ATOM 741 O O . GLU A 1 89 ? 21.175 4.765 -31.529 1.00 63.31 89 GLU A O 1
ATOM 746 N N . ALA A 1 90 ? 20.954 3.810 -29.493 1.00 55.97 90 ALA A N 1
ATOM 747 C CA . ALA A 1 90 ? 22.368 3.829 -29.200 1.00 55.97 90 ALA A CA 1
ATOM 748 C C . ALA A 1 90 ? 23.000 3.000 -30.308 1.00 55.97 90 ALA A C 1
ATOM 750 O O . ALA A 1 90 ? 22.773 1.791 -30.346 1.00 55.97 90 ALA A O 1
ATOM 751 N N . ASP A 1 91 ? 23.675 3.682 -31.242 1.00 50.84 91 ASP A N 1
ATOM 752 C CA . ASP A 1 91 ? 24.245 3.091 -32.446 1.00 50.84 91 ASP A CA 1
ATOM 753 C C . ASP A 1 91 ? 24.937 1.804 -31.998 1.00 50.84 91 ASP A C 1
ATOM 755 O O . ASP A 1 91 ? 25.844 1.896 -31.155 1.00 50.84 91 ASP A O 1
ATOM 759 N N . PRO A 1 92 ? 24.436 0.610 -32.382 1.00 52.56 92 PRO A N 1
ATOM 760 C CA . PRO A 1 92 ? 24.946 -0.638 -31.854 1.00 52.56 92 PRO A CA 1
ATOM 761 C C . PRO A 1 92 ? 26.383 -0.749 -32.340 1.00 52.56 92 PRO A C 1
ATOM 763 O O . PRO A 1 92 ? 26.652 -1.166 -33.467 1.00 52.56 92 PRO A O 1
ATOM 766 N N . GLY A 1 93 ? 27.301 -0.295 -31.484 1.00 54.97 93 GLY A N 1
ATOM 767 C CA . GLY A 1 93 ? 28.699 -0.109 -31.816 1.00 54.97 93 GLY A CA 1
ATOM 768 C C . GLY A 1 93 ? 29.300 -1.384 -32.405 1.00 54.97 93 GLY A C 1
ATOM 769 O O . GLY A 1 93 ? 28.794 -2.488 -32.164 1.00 54.97 93 GLY A O 1
ATOM 770 N N . PRO A 1 94 ? 30.386 -1.259 -33.188 1.00 50.41 94 PRO A N 1
ATOM 771 C CA . PRO A 1 94 ? 30.966 -2.366 -33.932 1.00 50.41 94 PRO A CA 1
ATOM 772 C C . PRO A 1 94 ? 31.176 -3.566 -33.012 1.00 50.41 94 PRO A C 1
ATOM 774 O O . PRO A 1 94 ? 31.925 -3.496 -32.037 1.00 50.41 94 PRO A O 1
ATOM 777 N N . ARG A 1 95 ? 30.453 -4.647 -33.335 1.00 50.59 95 ARG A N 1
ATOM 778 C CA . ARG A 1 95 ? 30.402 -5.926 -32.622 1.00 50.59 95 ARG A CA 1
ATOM 779 C C . ARG A 1 95 ? 31.793 -6.335 -32.143 1.00 50.59 95 ARG A C 1
ATOM 781 O O . ARG A 1 95 ? 32.586 -6.902 -32.892 1.00 50.59 95 ARG A O 1
ATOM 788 N N . SER A 1 96 ? 32.075 -6.075 -30.871 1.00 54.34 96 SER A N 1
ATOM 789 C CA . SER A 1 96 ? 33.182 -6.701 -30.174 1.00 54.34 96 SER A CA 1
ATOM 790 C C . SER A 1 96 ? 32.750 -8.135 -29.878 1.00 54.34 96 SER A C 1
ATOM 792 O O . SER A 1 96 ? 31.765 -8.391 -29.186 1.00 54.34 96 SER A O 1
ATOM 794 N N . ASN A 1 97 ? 33.475 -9.106 -30.429 1.00 56.78 97 ASN A N 1
ATOM 795 C CA . ASN A 1 97 ? 33.193 -10.537 -30.261 1.00 56.78 97 ASN A CA 1
ATOM 796 C C . ASN A 1 97 ? 33.208 -11.005 -28.785 1.00 56.78 97 ASN A C 1
ATOM 798 O O . ASN A 1 97 ? 32.864 -12.149 -28.503 1.00 56.78 97 ASN A O 1
ATOM 802 N N . GLY A 1 98 ? 33.564 -10.130 -27.836 1.00 58.25 98 GLY A N 1
ATOM 803 C CA . GLY A 1 98 ? 33.411 -10.365 -26.401 1.00 58.25 98 GLY A CA 1
ATOM 804 C C . GLY A 1 98 ? 31.956 -10.327 -25.921 1.00 58.25 98 GLY A C 1
ATOM 805 O O . GLY A 1 98 ? 31.601 -11.081 -25.020 1.00 58.25 98 GLY A O 1
ATOM 806 N N . LEU A 1 99 ? 31.085 -9.527 -26.549 1.00 60.03 99 LEU A N 1
ATOM 807 C CA . LEU A 1 99 ? 29.693 -9.384 -26.107 1.00 60.03 99 LEU A CA 1
ATOM 808 C C . LEU A 1 99 ? 28.859 -10.626 -26.442 1.00 60.03 99 LEU A C 1
ATOM 810 O O . LEU A 1 99 ? 28.009 -11.024 -25.655 1.00 60.03 99 LEU A O 1
ATOM 814 N N . ALA A 1 100 ? 29.171 -11.307 -27.550 1.00 69.19 100 ALA A N 1
ATOM 815 C CA . ALA A 1 100 ? 28.544 -12.581 -27.898 1.00 69.19 100 ALA A CA 1
ATOM 816 C C . ALA A 1 100 ? 28.849 -13.673 -26.860 1.00 69.19 100 ALA A C 1
ATOM 818 O O . ALA A 1 100 ? 27.963 -14.441 -26.499 1.00 69.19 100 ALA A O 1
ATOM 819 N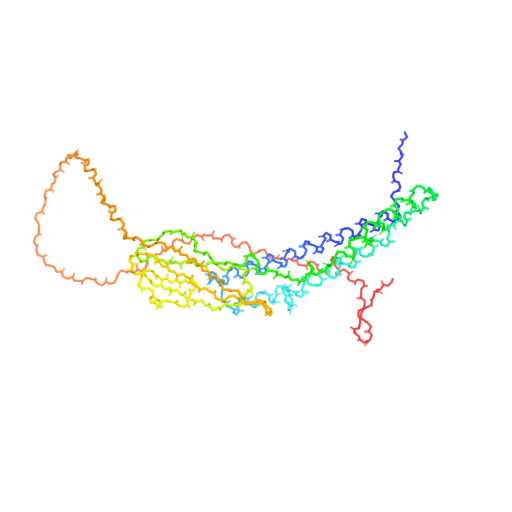 N . LEU A 1 101 ? 30.076 -13.718 -26.333 1.00 75.38 101 LEU A N 1
ATOM 820 C CA . LEU A 1 101 ? 30.465 -14.710 -25.330 1.00 75.38 101 LEU A CA 1
ATOM 821 C C . LEU A 1 101 ? 29.794 -14.439 -23.975 1.00 75.38 101 LEU A C 1
ATOM 823 O O . LEU A 1 101 ? 29.326 -15.373 -23.328 1.00 75.38 101 LEU A O 1
ATOM 827 N N . VAL A 1 102 ? 29.665 -13.166 -23.588 1.00 78.06 102 VAL A N 1
ATOM 828 C CA . VAL A 1 102 ? 28.914 -12.761 -22.386 1.00 78.06 102 VAL A CA 1
ATOM 829 C C . VAL A 1 102 ? 27.415 -13.022 -22.555 1.00 78.06 102 VAL A C 1
ATOM 831 O O . VAL A 1 102 ? 26.785 -13.537 -21.637 1.00 78.06 102 VAL A O 1
ATOM 834 N N . ALA A 1 103 ? 26.846 -12.749 -23.732 1.00 78.38 103 ALA A N 1
ATOM 835 C CA . ALA A 1 103 ? 25.442 -13.024 -24.029 1.00 78.38 103 ALA A CA 1
ATOM 836 C C . ALA A 1 103 ? 25.132 -14.527 -24.016 1.00 78.38 103 ALA A C 1
ATOM 838 O O . ALA A 1 103 ? 24.114 -14.925 -23.464 1.00 78.38 103 ALA A O 1
ATOM 839 N N . VAL A 1 104 ? 26.020 -15.374 -24.551 1.00 83.44 104 VAL A N 1
ATOM 840 C CA . VAL A 1 104 ? 25.873 -16.838 -24.478 1.00 83.44 104 VAL A CA 1
ATOM 841 C C . VAL A 1 104 ? 25.971 -17.323 -23.033 1.00 83.44 104 VAL A C 1
ATOM 843 O O . VAL A 1 104 ? 25.181 -18.168 -22.627 1.00 83.44 104 VAL A O 1
ATOM 846 N N . LEU A 1 105 ? 26.884 -16.773 -22.229 1.00 84.31 105 LEU A N 1
ATOM 847 C CA . LEU A 1 105 ? 27.026 -17.161 -20.824 1.00 84.31 105 LEU A CA 1
ATOM 848 C C . LEU A 1 105 ? 25.816 -16.726 -19.977 1.00 84.31 105 LEU A C 1
ATOM 850 O O . LEU A 1 105 ? 25.321 -17.511 -19.169 1.00 84.31 105 LEU A O 1
ATOM 854 N N . LEU A 1 106 ? 25.283 -15.525 -20.220 1.00 87.00 106 LEU A N 1
ATOM 855 C CA . LEU A 1 106 ? 24.030 -15.057 -19.620 1.00 87.00 106 LEU A CA 1
ATOM 856 C C . LEU A 1 106 ? 22.832 -15.885 -20.086 1.00 87.00 106 LEU A C 1
ATOM 858 O O . LEU A 1 106 ? 21.987 -16.230 -19.270 1.00 87.00 106 LEU A O 1
ATOM 862 N N . PHE A 1 107 ? 22.779 -16.260 -21.364 1.00 88.62 107 PHE A N 1
ATOM 863 C CA . PHE A 1 107 ? 21.720 -17.110 -21.902 1.00 88.62 107 PHE A CA 1
ATOM 864 C C . PHE A 1 107 ? 21.762 -18.517 -21.296 1.00 88.62 107 PHE A C 1
ATOM 866 O O . PHE A 1 107 ? 20.721 -19.057 -20.947 1.00 88.62 107 PHE A O 1
ATOM 873 N N . VAL A 1 108 ? 22.950 -19.093 -21.083 1.00 86.44 108 VAL A N 1
ATOM 874 C CA . VAL A 1 108 ? 23.105 -20.385 -20.394 1.00 86.44 108 VAL A CA 1
ATOM 875 C C . VAL A 1 108 ? 22.677 -20.288 -18.928 1.00 86.44 108 VAL A C 1
ATOM 877 O O . VAL A 1 108 ? 21.977 -21.183 -18.461 1.00 86.44 108 VAL A O 1
ATOM 880 N N . MET A 1 109 ? 23.018 -19.210 -18.211 1.00 82.50 109 MET A N 1
ATOM 881 C CA . MET A 1 109 ? 22.503 -18.993 -16.850 1.00 82.50 109 MET A CA 1
ATOM 882 C C . MET A 1 109 ? 20.985 -18.779 -16.824 1.00 82.50 109 MET A C 1
ATOM 884 O O . MET A 1 109 ? 20.311 -19.312 -15.947 1.00 82.50 109 MET A O 1
ATOM 888 N N . PHE A 1 110 ? 20.438 -18.057 -17.801 1.00 83.31 110 PHE A N 1
ATOM 889 C CA . PHE A 1 110 ? 19.002 -17.829 -17.926 1.00 83.31 110 PHE A CA 1
ATOM 890 C C . PHE A 1 110 ? 18.253 -19.134 -18.224 1.00 83.31 110 PHE A C 1
ATOM 892 O O . PHE A 1 110 ? 17.299 -19.469 -17.531 1.00 83.31 110 PHE A O 1
ATOM 899 N N . CYS A 1 111 ? 18.732 -19.937 -19.177 1.00 82.25 111 CYS A N 1
ATOM 900 C CA . CYS A 1 111 ? 18.169 -21.254 -19.465 1.00 82.25 111 CYS A CA 1
ATOM 901 C C . CYS A 1 111 ? 18.315 -22.216 -18.282 1.00 82.25 111 CYS A C 1
ATOM 903 O O . CYS A 1 111 ? 17.372 -22.944 -17.993 1.00 82.25 111 CYS A O 1
ATOM 905 N N . ALA A 1 112 ? 19.443 -22.203 -17.565 1.00 76.25 112 ALA A N 1
ATOM 906 C CA . ALA A 1 112 ? 19.604 -22.999 -16.348 1.00 76.25 112 ALA A CA 1
ATOM 907 C C . ALA A 1 112 ? 18.602 -22.586 -15.254 1.00 76.25 112 ALA A C 1
ATOM 909 O O . ALA A 1 112 ? 18.093 -23.451 -14.550 1.00 76.25 112 ALA A O 1
ATOM 910 N N . GLY A 1 113 ? 18.266 -21.295 -15.160 1.00 66.50 113 GLY A N 1
ATOM 911 C CA . GLY A 1 113 ? 17.213 -20.788 -14.277 1.00 66.50 113 GLY A CA 1
ATOM 912 C C . GLY A 1 113 ? 15.798 -21.200 -14.694 1.00 66.50 113 GLY A C 1
ATOM 913 O O . GLY A 1 113 ? 14.963 -21.416 -13.827 1.00 66.50 113 GLY A O 1
ATOM 914 N N . LEU A 1 114 ? 15.531 -21.375 -15.994 1.00 68.19 114 LEU A N 1
ATOM 915 C CA . LEU A 1 114 ? 14.215 -21.801 -16.501 1.00 68.19 114 LEU A CA 1
ATOM 916 C C . LEU A 1 114 ? 13.916 -23.298 -16.295 1.00 68.19 114 LEU A C 1
ATOM 918 O O . LEU A 1 114 ? 12.753 -23.688 -16.350 1.00 68.19 114 LEU A O 1
ATOM 922 N N . PHE A 1 115 ? 14.935 -24.135 -16.064 1.00 60.50 115 PHE A N 1
ATOM 923 C CA . PHE A 1 115 ? 14.762 -25.559 -15.727 1.00 60.50 115 PHE A CA 1
ATOM 924 C C . PHE A 1 115 ? 14.741 -25.836 -14.217 1.00 60.50 115 PHE A C 1
ATOM 926 O O . PHE A 1 115 ? 14.496 -26.970 -13.810 1.00 60.50 115 PHE A O 1
ATOM 933 N N . ILE A 1 116 ? 14.970 -24.820 -13.382 1.00 58.19 116 ILE A N 1
ATOM 934 C CA . ILE A 1 116 ? 14.581 -24.868 -11.973 1.00 58.19 116 ILE A CA 1
ATOM 935 C C . ILE A 1 116 ? 13.097 -24.520 -11.975 1.00 58.19 116 ILE A C 1
ATOM 937 O O . ILE A 1 116 ? 12.760 -23.387 -12.296 1.00 58.19 116 ILE A O 1
ATOM 941 N N . ASP A 1 117 ? 12.229 -25.499 -11.706 1.00 51.72 117 ASP A N 1
ATOM 942 C CA . ASP A 1 117 ? 10.767 -25.363 -11.686 1.00 51.72 117 ASP A CA 1
ATOM 943 C C . ASP A 1 117 ? 10.319 -23.991 -11.153 1.00 51.72 117 ASP A C 1
ATOM 945 O O . ASP A 1 117 ? 10.224 -23.760 -9.945 1.00 51.72 117 ASP A O 1
ATOM 949 N N . ALA A 1 118 ? 10.022 -23.067 -12.070 1.00 48.66 118 ALA A N 1
ATOM 950 C CA . ALA A 1 118 ? 9.462 -21.762 -11.767 1.00 48.66 118 ALA A CA 1
ATOM 951 C C . ALA A 1 118 ? 7.978 -21.939 -11.422 1.00 48.66 118 ALA A C 1
ATOM 953 O O . ALA A 1 118 ? 7.084 -21.533 -12.158 1.00 48.66 118 ALA A O 1
ATOM 954 N N . ARG A 1 119 ? 7.711 -22.582 -10.285 1.00 48.00 119 ARG A N 1
ATOM 955 C CA . ARG A 1 119 ? 6.400 -22.583 -9.629 1.00 48.00 119 ARG A CA 1
ATOM 956 C C . ARG A 1 119 ? 6.196 -21.363 -8.717 1.00 48.00 119 ARG A C 1
ATOM 958 O O . ARG A 1 119 ? 5.186 -21.306 -8.031 1.00 48.00 119 ARG A O 1
ATOM 965 N N . LEU A 1 120 ? 7.120 -20.393 -8.684 1.00 48.06 120 LEU A N 1
ATOM 966 C CA . LEU A 1 120 ? 7.269 -19.505 -7.519 1.00 48.06 120 LEU A CA 1
ATOM 967 C C . LEU A 1 120 ? 7.013 -17.999 -7.700 1.00 48.06 120 LEU A C 1
ATOM 969 O O . LEU A 1 120 ? 7.358 -17.231 -6.810 1.00 48.06 120 LEU A O 1
ATOM 973 N N . THR A 1 121 ? 6.394 -17.529 -8.782 1.00 44.25 121 THR A N 1
ATOM 974 C CA . THR A 1 121 ? 6.037 -16.097 -8.889 1.00 44.25 121 THR A CA 1
ATOM 975 C C . THR A 1 121 ? 4.585 -15.944 -9.315 1.00 44.25 121 THR A C 1
ATOM 977 O O . THR A 1 121 ? 4.281 -15.705 -10.480 1.00 44.25 121 THR A O 1
ATOM 980 N N . GLY A 1 122 ? 3.684 -16.171 -8.365 1.00 42.72 122 GLY A N 1
ATOM 981 C CA . GLY A 1 122 ? 2.236 -16.078 -8.568 1.00 42.72 122 GLY A CA 1
ATOM 982 C C . GLY A 1 122 ? 1.414 -16.681 -7.430 1.00 42.72 122 GLY A C 1
ATOM 983 O O . GLY A 1 122 ? 0.222 -16.421 -7.350 1.00 42.72 122 GLY A O 1
ATOM 984 N N . PHE A 1 123 ? 2.046 -17.440 -6.533 1.00 46.53 123 PHE A N 1
ATOM 985 C CA . PHE A 1 123 ? 1.451 -17.840 -5.265 1.00 46.53 123 PHE A CA 1
ATOM 986 C C . PHE A 1 123 ? 1.869 -16.829 -4.201 1.00 46.53 123 PHE A C 1
ATOM 988 O O . PHE A 1 123 ? 3.040 -16.767 -3.825 1.00 46.53 123 PHE A O 1
ATOM 995 N N . ALA A 1 124 ? 0.925 -16.009 -3.741 1.00 48.47 124 ALA A N 1
ATOM 996 C CA . ALA A 1 124 ? 1.040 -15.369 -2.440 1.00 48.47 124 ALA A CA 1
ATOM 997 C C . ALA A 1 124 ? 0.949 -16.497 -1.409 1.00 48.47 124 ALA A C 1
ATOM 999 O O . ALA A 1 124 ? -0.139 -16.881 -0.995 1.00 48.47 124 ALA A O 1
ATOM 1000 N N . VAL A 1 125 ? 2.088 -17.116 -1.104 1.00 52.78 125 VAL A N 1
ATOM 1001 C CA . VAL A 1 125 ? 2.141 -18.213 -0.144 1.00 52.78 125 VAL A CA 1
ATOM 1002 C C . VAL A 1 125 ? 1.667 -17.653 1.195 1.00 52.78 125 VAL A C 1
ATOM 1004 O O . VAL A 1 125 ? 2.234 -16.681 1.693 1.00 52.78 125 VAL A O 1
ATOM 1007 N N . LEU A 1 126 ? 0.652 -18.272 1.800 1.00 64.56 126 LEU A N 1
ATOM 1008 C CA . LEU A 1 126 ? 0.194 -17.982 3.167 1.00 64.56 126 LEU A CA 1
ATOM 1009 C C . LEU A 1 126 ? 1.271 -18.298 4.232 1.00 64.56 126 LEU A C 1
ATOM 1011 O O . LEU A 1 126 ? 0.945 -18.429 5.411 1.00 64.56 126 LEU A O 1
ATOM 1015 N N . ASP A 1 127 ? 2.549 -18.447 3.876 1.00 72.19 127 ASP A N 1
ATOM 1016 C CA . ASP A 1 127 ? 3.639 -18.776 4.801 1.00 72.19 127 ASP A CA 1
ATOM 1017 C C . ASP A 1 127 ? 3.750 -17.725 5.910 1.00 72.19 127 ASP A C 1
ATOM 1019 O O . ASP A 1 127 ? 3.806 -18.096 7.085 1.00 72.19 127 ASP A O 1
ATOM 1023 N N . ASP A 1 128 ? 3.584 -16.446 5.562 1.00 83.19 128 ASP A N 1
ATOM 1024 C CA . ASP A 1 128 ? 3.571 -15.322 6.509 1.00 83.19 128 ASP A CA 1
ATOM 1025 C C . ASP A 1 128 ? 2.177 -15.007 7.075 1.00 83.19 128 ASP A C 1
ATOM 1027 O O . ASP A 1 128 ? 1.993 -14.018 7.788 1.00 83.19 128 ASP A O 1
ATOM 1031 N N . ALA A 1 129 ? 1.173 -15.838 6.780 1.00 91.00 129 ALA A N 1
ATOM 1032 C CA . ALA A 1 129 ? -0.158 -15.622 7.315 1.00 91.00 129 ALA A CA 1
ATOM 1033 C C . ALA A 1 129 ? -0.194 -15.926 8.812 1.00 91.00 129 ALA A C 1
ATOM 1035 O O . ALA A 1 129 ? 0.258 -16.992 9.259 1.00 91.00 129 ALA A O 1
ATOM 1036 N N . GLY A 1 130 ? -0.742 -14.987 9.574 1.00 94.12 130 GLY A N 1
ATOM 1037 C CA . GLY A 1 130 ? -0.675 -14.990 11.024 1.00 94.12 130 GLY A CA 1
ATOM 1038 C C . GLY A 1 130 ? -1.727 -14.097 11.658 1.00 94.12 130 GLY A C 1
ATOM 1039 O O . GLY A 1 130 ? -2.318 -13.227 11.020 1.00 94.12 130 GLY A O 1
ATOM 1040 N N . ILE A 1 131 ? -1.949 -14.342 12.944 1.00 96.50 131 ILE A N 1
ATOM 1041 C CA . ILE A 1 131 ? -2.807 -13.534 13.797 1.00 96.50 131 ILE A CA 1
ATOM 1042 C C . ILE A 1 131 ? -2.016 -13.102 15.026 1.00 96.50 131 ILE A C 1
ATOM 1044 O O . ILE A 1 131 ? -1.318 -13.907 15.646 1.00 96.50 131 ILE A O 1
ATOM 1048 N N . SER A 1 132 ? -2.117 -11.827 15.378 1.00 96.69 132 SER A N 1
ATOM 1049 C CA . SER A 1 132 ? -1.411 -11.251 16.519 1.00 96.69 132 SER A CA 1
ATOM 1050 C C . SER A 1 132 ? -2.319 -10.304 17.287 1.00 96.69 132 SER A C 1
ATOM 1052 O O . SER A 1 132 ? -2.996 -9.470 16.684 1.00 96.69 132 SER A O 1
ATOM 1054 N N . ALA A 1 133 ? -2.297 -10.401 18.613 1.00 97.25 133 ALA A N 1
ATOM 1055 C CA . ALA A 1 133 ? -2.828 -9.353 19.472 1.00 97.25 133 ALA A CA 1
ATOM 1056 C C . ALA A 1 133 ? -1.857 -8.164 19.509 1.00 97.25 133 ALA A C 1
ATOM 1058 O O . ALA A 1 133 ? -0.644 -8.345 19.390 1.00 97.25 133 ALA A O 1
ATOM 1059 N N . GLU A 1 134 ? -2.383 -6.952 19.681 1.00 95.94 134 GLU A N 1
ATOM 1060 C CA . GLU A 1 134 ? -1.567 -5.734 19.785 1.00 95.94 134 GLU A CA 1
ATOM 1061 C C . GLU A 1 134 ? -0.594 -5.776 20.980 1.00 95.94 134 GLU A C 1
ATOM 1063 O O . GLU A 1 134 ? 0.521 -5.257 20.908 1.00 95.94 134 GLU A O 1
ATOM 1068 N N . LYS A 1 135 ? -1.003 -6.417 22.081 1.00 96.19 135 LYS A N 1
ATOM 1069 C CA . LYS A 1 135 ? -0.212 -6.589 23.305 1.00 96.19 135 LYS A CA 1
ATOM 1070 C C . LYS A 1 135 ? -0.202 -8.058 23.724 1.00 96.19 135 LYS A C 1
ATOM 1072 O O . LYS A 1 135 ? -1.123 -8.809 23.424 1.00 96.19 135 LYS A O 1
ATOM 1077 N N . GLY A 1 136 ? 0.835 -8.465 24.456 1.00 95.44 136 GLY A N 1
ATOM 1078 C CA . GLY A 1 136 ? 0.903 -9.805 25.056 1.00 95.44 136 GLY A CA 1
ATOM 1079 C C . GLY A 1 136 ? 0.092 -9.949 26.350 1.00 95.44 136 GLY A C 1
ATOM 1080 O O . GLY A 1 136 ? -0.293 -11.062 26.701 1.00 95.44 136 GLY A O 1
ATOM 1081 N N . THR A 1 137 ? -0.184 -8.833 27.034 1.00 97.56 137 THR A N 1
ATOM 1082 C CA . THR A 1 137 ? -0.876 -8.793 28.330 1.00 97.56 137 THR A CA 1
ATOM 1083 C C . THR A 1 137 ? -1.875 -7.633 28.370 1.00 97.56 137 THR A C 1
ATOM 1085 O O . THR A 1 137 ? -1.548 -6.536 27.908 1.00 97.56 137 THR A O 1
ATOM 1088 N N . TYR A 1 138 ? -3.062 -7.872 28.926 1.00 97.38 138 TYR A N 1
ATOM 1089 C CA . TYR A 1 138 ? -4.164 -6.912 29.068 1.00 97.38 138 TYR A CA 1
ATOM 1090 C C . TYR A 1 138 ? -4.712 -6.902 30.499 1.00 97.38 138 TYR A C 1
ATOM 1092 O O . TYR A 1 138 ? -4.604 -7.905 31.203 1.00 97.38 138 TYR A O 1
ATOM 1100 N N . ASP A 1 139 ? -5.329 -5.798 30.919 1.00 97.69 139 ASP A N 1
ATOM 1101 C CA . ASP A 1 139 ? -6.094 -5.752 32.167 1.00 97.69 139 ASP A CA 1
ATOM 1102 C C . ASP A 1 139 ? -7.556 -6.165 31.925 1.00 97.69 139 ASP A C 1
ATOM 1104 O O . ASP A 1 139 ? -8.111 -5.960 30.843 1.00 97.69 139 ASP A O 1
ATOM 1108 N N . VAL A 1 140 ? -8.224 -6.697 32.953 1.00 97.62 140 VAL A N 1
ATOM 1109 C CA . VAL A 1 140 ? -9.682 -6.923 32.910 1.00 97.62 140 VAL A CA 1
ATOM 1110 C C . VAL A 1 140 ? -10.423 -5.624 32.555 1.00 97.62 140 VAL A C 1
ATOM 1112 O O . VAL A 1 140 ? -10.246 -4.589 33.205 1.00 97.62 140 VAL A O 1
ATOM 1115 N N . GLY A 1 141 ? -11.292 -5.703 31.546 1.00 96.31 141 GLY A N 1
ATOM 1116 C CA . GLY A 1 141 ? -12.066 -4.595 30.989 1.00 96.31 141 GLY A CA 1
ATOM 1117 C C . GLY A 1 141 ? -11.403 -3.877 29.808 1.00 96.31 141 GLY A C 1
ATOM 1118 O O . GLY A 1 141 ? -12.061 -3.045 29.179 1.00 96.31 141 GLY A O 1
ATOM 1119 N N . ASP A 1 142 ? -10.143 -4.182 29.481 1.00 97.81 142 ASP A N 1
ATOM 1120 C CA . ASP A 1 142 ? -9.495 -3.641 28.285 1.00 97.81 142 ASP A CA 1
ATOM 1121 C C . ASP A 1 142 ? -10.142 -4.186 27.003 1.00 97.81 142 ASP A C 1
ATOM 1123 O O . ASP A 1 142 ? -10.672 -5.298 26.963 1.00 97.81 142 ASP A O 1
ATOM 1127 N N . ILE A 1 143 ? -10.062 -3.402 25.924 1.00 97.94 143 ILE A N 1
ATOM 1128 C CA . ILE A 1 143 ? -10.412 -3.857 24.577 1.00 97.94 143 ILE A CA 1
ATOM 1129 C C . ILE A 1 143 ? -9.171 -4.474 23.935 1.00 97.94 143 ILE A C 1
ATOM 1131 O O . ILE A 1 143 ? -8.158 -3.799 23.740 1.00 97.94 143 ILE A O 1
ATOM 1135 N N . VAL A 1 144 ? -9.268 -5.747 23.569 1.00 98.00 144 VAL A N 1
ATOM 1136 C CA . VAL A 1 144 ? -8.255 -6.435 22.771 1.00 98.00 144 VAL A CA 1
ATOM 1137 C C . VAL A 1 144 ? -8.514 -6.143 21.300 1.00 98.00 144 VAL A C 1
ATOM 1139 O O . VAL A 1 144 ? -9.641 -6.293 20.833 1.00 98.00 144 VAL A O 1
ATOM 1142 N N . SER A 1 145 ? -7.464 -5.751 20.578 1.00 97.94 145 SER A N 1
ATOM 1143 C CA . SER A 1 145 ? -7.467 -5.572 19.125 1.00 97.94 145 SER A CA 1
ATOM 1144 C C . SER A 1 145 ? -6.545 -6.605 18.482 1.00 97.94 145 SER A C 1
ATOM 1146 O O . SER A 1 145 ? -5.375 -6.742 18.860 1.00 97.94 145 SER A O 1
ATOM 1148 N N . LEU A 1 146 ? -7.088 -7.360 17.532 1.00 97.81 146 LEU A N 1
ATOM 1149 C CA . LEU A 1 146 ? -6.389 -8.402 16.791 1.00 97.81 146 LEU A CA 1
ATOM 1150 C C . LEU A 1 146 ? -6.079 -7.930 15.369 1.00 97.81 146 LEU A C 1
ATOM 1152 O O . LEU A 1 146 ? -6.932 -7.368 14.685 1.00 97.81 146 LEU A O 1
ATOM 1156 N N . SER A 1 147 ? -4.865 -8.218 14.906 1.00 96.88 147 SER A N 1
ATOM 1157 C CA . SER A 1 147 ? -4.431 -8.000 13.522 1.00 96.88 147 SER A CA 1
ATOM 1158 C C . SER A 1 147 ? -4.263 -9.335 12.800 1.00 96.88 147 SER A C 1
ATOM 1160 O O . SER A 1 147 ? -3.717 -10.281 13.373 1.00 96.88 147 SER A O 1
ATOM 1162 N N . ILE A 1 148 ? -4.707 -9.400 11.543 1.00 96.25 148 ILE A N 1
ATOM 1163 C CA . ILE A 1 148 ? -4.536 -10.551 10.646 1.00 96.25 148 ILE A CA 1
ATOM 1164 C C . ILE A 1 148 ? -3.635 -10.135 9.482 1.00 96.25 148 ILE A C 1
ATOM 1166 O O . ILE A 1 148 ? -3.819 -9.063 8.903 1.00 96.25 148 IL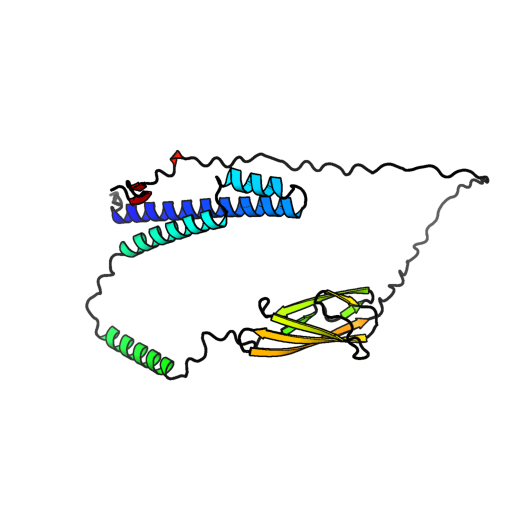E A O 1
ATOM 1170 N N . ALA A 1 149 ? -2.677 -10.993 9.139 1.00 94.00 149 ALA A N 1
ATOM 1171 C CA . ALA A 1 149 ? -1.879 -10.884 7.927 1.00 94.00 149 ALA A CA 1
ATOM 1172 C C . ALA A 1 149 ? -2.096 -12.128 7.038 1.00 94.00 149 ALA A C 1
ATOM 1174 O O . ALA A 1 149 ? -2.158 -13.234 7.582 1.00 94.00 149 ALA A O 1
ATOM 1175 N N . PRO A 1 150 ? -2.178 -11.972 5.702 1.00 92.25 150 PRO A N 1
ATOM 1176 C CA . PRO A 1 150 ? -2.313 -10.695 5.000 1.00 92.25 150 PRO A CA 1
ATOM 1177 C C . PRO A 1 150 ? -3.720 -10.090 5.212 1.00 92.25 150 PRO A C 1
ATOM 1179 O O . PRO A 1 150 ? -4.668 -10.798 5.548 1.00 92.25 150 PRO A O 1
ATOM 1182 N N . SER A 1 151 ? -3.853 -8.767 5.078 1.00 91.06 151 SER A N 1
ATOM 1183 C CA . SER A 1 151 ? -5.087 -8.036 5.431 1.00 91.06 151 SER A CA 1
ATOM 1184 C C . SER A 1 151 ? -6.267 -8.275 4.482 1.00 91.06 151 SER A C 1
ATOM 1186 O O . SER A 1 151 ? -7.381 -7.851 4.773 1.00 91.06 151 SER A O 1
ATOM 1188 N N . ASP A 1 152 ? -6.010 -8.877 3.325 1.00 89.06 152 ASP A N 1
ATOM 1189 C CA . ASP A 1 152 ? -6.976 -9.194 2.274 1.00 89.06 152 ASP A CA 1
ATOM 1190 C C . ASP A 1 152 ? -7.465 -10.652 2.312 1.00 89.06 152 ASP A C 1
ATOM 1192 O O . ASP A 1 152 ? -8.297 -11.024 1.489 1.00 89.06 152 ASP A O 1
ATOM 1196 N N . ALA A 1 153 ? -6.984 -11.473 3.253 1.00 92.69 153 ALA A N 1
ATOM 1197 C CA . ALA A 1 153 ? -7.469 -12.839 3.420 1.00 92.69 153 ALA A CA 1
ATOM 1198 C C . ALA A 1 153 ? -8.895 -12.865 3.994 1.00 92.69 153 ALA A C 1
ATOM 1200 O O . ALA A 1 153 ? -9.206 -12.159 4.957 1.00 92.69 153 ALA A O 1
ATOM 1201 N N . ASP A 1 154 ? -9.735 -13.752 3.461 1.00 95.62 154 ASP A N 1
ATOM 1202 C CA . ASP A 1 154 ? -11.002 -14.104 4.096 1.00 95.62 154 ASP A CA 1
ATOM 1203 C C . ASP A 1 154 ? -10.710 -14.885 5.385 1.00 95.62 154 ASP A C 1
ATOM 1205 O O . ASP A 1 154 ? -9.787 -15.703 5.436 1.00 95.62 154 ASP A O 1
ATOM 1209 N N . TYR A 1 155 ? -11.483 -14.657 6.449 1.00 96.81 155 TYR A N 1
ATOM 1210 C CA . TYR A 1 155 ? -11.218 -15.296 7.738 1.00 96.81 155 TYR A CA 1
ATOM 1211 C C . TYR A 1 155 ? -12.477 -15.720 8.493 1.00 96.81 155 TYR A C 1
ATOM 1213 O O . TYR A 1 155 ? -13.524 -15.078 8.442 1.00 96.81 155 TYR A O 1
ATOM 1221 N N . ASP A 1 156 ? -12.331 -16.801 9.255 1.00 97.75 156 ASP A N 1
ATOM 1222 C CA . ASP A 1 156 ? -13.261 -17.245 10.292 1.00 97.75 156 ASP A CA 1
ATOM 1223 C C . ASP A 1 156 ? -12.490 -17.319 11.615 1.00 97.75 156 ASP A C 1
ATOM 1225 O O . ASP A 1 156 ? -11.501 -18.049 11.712 1.00 97.75 156 ASP A O 1
ATOM 1229 N N . ILE A 1 157 ? -12.878 -16.511 12.602 1.00 98.06 157 ILE A N 1
ATOM 1230 C CA . ILE A 1 157 ? -12.131 -16.309 13.849 1.00 98.06 157 ILE A CA 1
ATOM 1231 C C . ILE A 1 157 ? -12.982 -16.668 15.065 1.00 98.06 157 ILE A C 1
ATOM 1233 O O . ILE A 1 157 ? -14.124 -16.231 15.188 1.00 98.06 157 ILE A O 1
ATOM 1237 N N . GLY A 1 158 ? -12.382 -17.414 15.993 1.00 98.00 158 GLY A N 1
ATOM 1238 C CA . GLY A 1 158 ? -12.939 -17.707 17.307 1.00 98.00 158 GLY A CA 1
ATOM 1239 C C . GLY A 1 158 ? -11.942 -17.383 18.415 1.00 98.00 158 GLY A C 1
ATOM 1240 O O . GLY A 1 158 ? -10.785 -17.814 18.387 1.00 98.00 158 GLY A O 1
ATOM 1241 N N . VAL A 1 159 ? -12.409 -16.636 19.406 1.00 98.38 159 VAL A N 1
ATOM 1242 C CA . VAL A 1 159 ? -11.698 -16.308 20.641 1.00 98.38 159 VAL A CA 1
ATOM 1243 C C . VAL A 1 159 ? -12.258 -17.186 21.744 1.00 98.38 159 VAL A C 1
ATOM 1245 O O . VAL A 1 159 ? -13.472 -17.243 21.933 1.00 98.38 159 VAL A O 1
ATOM 1248 N N . TYR A 1 160 ? -11.378 -17.859 22.470 1.00 98.56 160 TYR A N 1
ATOM 1249 C CA . TYR A 1 160 ? -11.723 -18.772 23.547 1.00 98.56 160 TYR A CA 1
ATOM 1250 C C . TYR A 1 160 ? -11.207 -18.212 24.868 1.00 98.56 160 TYR A C 1
ATOM 1252 O O . TYR A 1 160 ? -10.052 -17.780 24.947 1.00 98.56 160 TYR A O 1
ATOM 1260 N N . ASP A 1 161 ? -12.077 -18.215 25.871 1.00 98.56 161 ASP A N 1
ATOM 1261 C CA . ASP A 1 161 ? -11.754 -17.812 27.237 1.00 98.56 161 ASP A CA 1
ATOM 1262 C C . ASP A 1 161 ? -10.760 -18.796 27.901 1.00 98.56 161 ASP A C 1
ATOM 1264 O O . ASP A 1 161 ? -10.421 -19.836 27.316 1.00 98.56 161 ASP A O 1
ATOM 1268 N N . PRO A 1 162 ? -10.263 -18.499 29.117 1.00 98.50 162 PRO A N 1
ATOM 1269 C CA . PRO A 1 162 ? -9.334 -19.379 29.829 1.00 98.50 162 PRO A CA 1
ATOM 1270 C C . PRO A 1 162 ? -9.889 -20.776 30.152 1.00 98.50 162 PRO A C 1
ATOM 1272 O O . PRO A 1 162 ? -9.111 -21.698 30.399 1.00 98.50 162 PRO A O 1
ATOM 1275 N N . GLU A 1 163 ? -11.213 -20.961 30.133 1.00 98.06 163 GLU A N 1
ATOM 1276 C CA . GLU A 1 163 ? -11.864 -22.267 30.302 1.00 98.06 163 GLU A CA 1
ATOM 1277 C C . GLU A 1 163 ? -11.979 -23.045 28.976 1.00 98.06 163 GLU A C 1
ATOM 1279 O O . GLU A 1 163 ? -12.387 -24.209 28.957 1.00 98.06 163 GLU A O 1
ATOM 1284 N N . GLY A 1 164 ? -11.586 -22.430 27.856 1.00 97.62 164 GLY A N 1
ATOM 1285 C CA . GLY A 1 164 ? -11.634 -23.013 26.519 1.00 97.62 164 GLY A CA 1
ATOM 1286 C C . GLY A 1 164 ? -13.010 -22.930 25.858 1.00 97.62 164 GLY A C 1
ATOM 1287 O O . GLY A 1 164 ? -13.250 -23.624 24.863 1.00 97.62 164 GLY A O 1
ATOM 1288 N N . LYS A 1 165 ? -13.922 -22.105 26.377 1.00 97.94 165 LYS A N 1
ATOM 1289 C CA . LYS A 1 165 ? -15.242 -21.870 25.791 1.00 97.94 165 LYS A CA 1
ATOM 1290 C C . LYS A 1 165 ? -15.178 -20.701 24.811 1.00 97.94 165 LYS A C 1
ATOM 1292 O O . LYS A 1 165 ? -14.427 -19.748 24.988 1.00 97.94 165 LYS A O 1
ATOM 1297 N N . LEU A 1 166 ? -15.965 -20.795 23.738 1.00 97.69 166 LEU A N 1
ATOM 1298 C CA . LEU A 1 166 ? -16.059 -19.732 22.742 1.00 97.69 166 LEU A CA 1
ATOM 1299 C C . LEU A 1 166 ? -16.628 -18.462 23.389 1.00 97.69 166 LEU A C 1
ATOM 1301 O O . LEU A 1 166 ? -17.785 -18.444 23.812 1.00 97.69 166 LEU A O 1
ATOM 1305 N N . TYR A 1 167 ? -15.797 -17.427 23.439 1.00 97.88 167 TYR A N 1
ATOM 1306 C CA . TYR A 1 167 ? -16.079 -16.138 24.052 1.00 97.88 167 TYR A CA 1
ATOM 1307 C C . TYR A 1 167 ? -16.581 -15.123 23.017 1.00 97.88 167 TYR A C 1
ATOM 1309 O O . TYR A 1 167 ? -17.647 -14.535 23.188 1.00 97.88 167 TYR A O 1
ATOM 1317 N N . ALA A 1 168 ? -15.856 -14.958 21.904 1.00 97.44 168 ALA A N 1
ATOM 1318 C CA . ALA A 1 168 ? -16.186 -13.982 20.864 1.00 97.44 168 ALA A CA 1
ATOM 1319 C C . ALA A 1 168 ? -15.752 -14.436 19.460 1.00 97.44 168 ALA A C 1
ATOM 1321 O O . ALA A 1 168 ? -14.778 -15.168 19.311 1.00 97.44 168 ALA A O 1
ATOM 1322 N N . ASN A 1 169 ? -16.434 -13.925 18.429 1.00 97.75 169 ASN A N 1
ATOM 1323 C CA . ASN A 1 169 ? -16.086 -14.099 17.010 1.00 97.75 169 ASN A CA 1
ATOM 1324 C C . ASN A 1 169 ? -15.831 -12.727 16.359 1.00 97.75 169 ASN A C 1
ATOM 1326 O O . ASN A 1 169 ? -16.524 -12.328 15.423 1.00 97.75 169 ASN A O 1
ATOM 1330 N N . ALA A 1 170 ? -14.905 -11.947 16.920 1.00 97.00 170 ALA A N 1
ATOM 1331 C CA . ALA A 1 170 ? -14.609 -10.586 16.476 1.00 97.00 170 ALA A CA 1
ATOM 1332 C C . ALA A 1 170 ? -13.119 -10.251 16.642 1.00 97.00 170 ALA A C 1
ATOM 1334 O O . ALA A 1 170 ? -12.435 -10.838 17.475 1.00 97.00 170 ALA A O 1
ATOM 1335 N N . LEU A 1 171 ? -12.631 -9.274 15.868 1.00 97.50 171 LEU A N 1
ATOM 1336 C CA . LEU A 1 171 ? -11.258 -8.757 15.983 1.00 97.50 171 LEU A CA 1
ATOM 1337 C C . LEU A 1 171 ? -11.075 -7.773 17.141 1.00 97.50 171 LEU A C 1
ATOM 1339 O O . LEU A 1 171 ? -9.952 -7.560 17.580 1.00 97.50 171 LEU A O 1
ATOM 1343 N N . ASN A 1 172 ? -12.170 -7.171 17.608 1.00 97.88 172 ASN A N 1
ATOM 1344 C CA . ASN A 1 172 ? -12.177 -6.230 18.718 1.00 97.88 172 ASN A CA 1
ATOM 1345 C C . ASN A 1 172 ? -13.221 -6.677 19.735 1.00 97.88 172 ASN A C 1
ATOM 1347 O O . ASN A 1 172 ? -14.394 -6.816 19.382 1.00 97.88 172 ASN A O 1
ATOM 1351 N N . PHE A 1 173 ? -12.805 -6.911 20.974 1.00 97.75 173 PHE A N 1
ATOM 1352 C CA . PHE A 1 173 ? -13.692 -7.363 22.046 1.00 97.75 173 PHE A CA 1
ATOM 1353 C C . PHE A 1 173 ? -13.125 -6.971 23.419 1.00 97.75 173 PHE A C 1
ATOM 1355 O O . PHE A 1 173 ? -11.903 -6.891 23.568 1.00 97.75 173 PHE A O 1
ATOM 1362 N N . PRO A 1 174 ? -13.983 -6.693 24.416 1.00 97.88 174 PRO A N 1
ATOM 1363 C CA . PRO A 1 174 ? -13.545 -6.539 25.799 1.00 97.88 174 PRO A CA 1
ATOM 1364 C C . PRO A 1 174 ? -13.125 -7.889 26.388 1.00 97.88 174 PRO A C 1
ATOM 1366 O O . PRO A 1 174 ? -13.638 -8.919 25.964 1.00 97.88 174 PRO A O 1
ATOM 1369 N N . VAL A 1 175 ? -12.230 -7.891 27.374 1.00 97.75 175 VAL A N 1
ATOM 1370 C CA . VAL A 1 175 ? -11.914 -9.088 28.177 1.00 97.75 175 VAL A CA 1
ATOM 1371 C C . VAL A 1 175 ? -12.482 -8.967 29.585 1.00 97.75 175 VAL A C 1
ATOM 1373 O O . VAL A 1 175 ? -12.375 -7.915 30.212 1.00 97.75 175 VAL A O 1
ATOM 1376 N N . GLU A 1 176 ? -13.088 -10.039 30.090 1.00 97.31 176 GLU A N 1
ATOM 1377 C CA . GLU A 1 176 ? -13.830 -10.019 31.362 1.00 97.31 176 GLU A CA 1
ATOM 1378 C C . GLU A 1 176 ? -13.194 -10.910 32.434 1.00 97.31 176 GLU A C 1
ATOM 1380 O O . GLU A 1 176 ? -13.160 -10.531 33.604 1.00 97.31 176 GLU A O 1
ATOM 1385 N N . ASP A 1 177 ? -12.627 -12.046 32.033 1.00 98.06 177 ASP A N 1
ATOM 1386 C CA . ASP A 1 177 ? -12.016 -13.008 32.949 1.00 98.06 177 ASP A CA 1
ATOM 1387 C C . ASP A 1 177 ? -10.486 -12.931 32.937 1.00 98.06 177 ASP A C 1
ATOM 1389 O O . ASP A 1 177 ? -9.873 -12.660 31.905 1.00 98.06 177 ASP A O 1
ATOM 1393 N N . VAL A 1 178 ? -9.864 -13.206 34.085 1.00 98.12 178 VAL A N 1
ATOM 1394 C CA . VAL A 1 178 ? -8.405 -13.315 34.242 1.00 98.12 178 VAL A CA 1
ATOM 1395 C C . VAL A 1 178 ? -7.931 -14.673 33.724 1.00 98.12 178 VAL A C 1
ATOM 1397 O O . VAL A 1 178 ? -8.503 -15.707 34.066 1.00 98.12 178 VAL A O 1
ATOM 1400 N N . GLY A 1 179 ? -6.846 -14.689 32.949 1.00 98.06 179 GLY A N 1
ATOM 1401 C CA . GLY A 1 179 ? -6.214 -15.913 32.457 1.00 98.06 179 GLY A CA 1
ATOM 1402 C C . GLY A 1 179 ? -5.701 -15.801 31.025 1.00 98.06 179 GLY A C 1
ATOM 1403 O O . GLY A 1 179 ? -5.612 -14.718 30.452 1.00 98.06 179 GLY A O 1
ATOM 1404 N N . THR A 1 180 ? -5.332 -16.937 30.436 1.00 98.50 180 THR A N 1
ATOM 1405 C CA . THR A 1 180 ? -4.826 -16.991 29.059 1.00 98.50 180 THR A CA 1
ATOM 1406 C C . THR A 1 180 ? -5.965 -17.218 28.077 1.00 98.50 180 THR A C 1
ATOM 1408 O O . THR A 1 180 ? -6.589 -18.276 28.084 1.00 98.50 180 THR A O 1
ATOM 1411 N N . TYR A 1 181 ? -6.188 -16.258 27.186 1.00 98.38 181 TYR A N 1
ATOM 1412 C CA . TYR A 1 181 ? -7.135 -16.406 26.086 1.00 98.38 181 TYR A CA 1
ATOM 1413 C C . TYR A 1 181 ? -6.429 -17.025 24.890 1.00 98.38 181 TYR A C 1
ATOM 1415 O O . TYR A 1 181 ? -5.262 -16.733 24.611 1.00 98.38 181 TYR A O 1
ATOM 1423 N N . THR A 1 182 ? -7.153 -17.867 24.158 1.00 98.50 182 THR A N 1
ATOM 1424 C CA . THR A 1 182 ? -6.659 -18.479 22.923 1.00 98.50 182 THR A CA 1
ATOM 1425 C C . THR A 1 182 ? -7.467 -17.969 21.748 1.00 98.50 182 THR A C 1
ATOM 1427 O O . THR A 1 182 ? -8.689 -18.071 21.728 1.00 98.50 182 THR A O 1
ATOM 1430 N N . VAL A 1 183 ? -6.786 -17.476 20.725 1.00 98.38 183 VAL A N 1
ATOM 1431 C CA . VAL A 1 183 ? -7.402 -17.079 19.464 1.00 98.38 183 VAL A CA 1
ATOM 1432 C C . VAL A 1 183 ? -7.065 -18.130 18.417 1.00 98.38 183 VAL A C 1
ATOM 1434 O O . VAL A 1 183 ? -5.908 -18.539 18.277 1.00 98.38 183 VAL A O 1
ATOM 1437 N N . LYS A 1 184 ? -8.077 -18.578 17.678 1.00 98.25 184 LYS A N 1
ATOM 1438 C CA . LYS A 1 184 ? -7.924 -19.455 16.516 1.00 98.25 184 LYS A CA 1
ATOM 1439 C C . LYS A 1 184 ? -8.584 -18.790 15.324 1.00 98.25 184 LYS A C 1
ATOM 1441 O O . LYS A 1 184 ? -9.704 -18.299 15.444 1.00 98.25 184 LYS A O 1
ATOM 1446 N N . ALA A 1 185 ? -7.909 -18.797 14.186 1.00 97.62 185 ALA A N 1
ATOM 1447 C CA . ALA A 1 185 ? -8.475 -18.301 12.946 1.00 97.62 185 ALA A CA 1
ATOM 1448 C C . ALA A 1 185 ? -8.192 -19.277 11.807 1.00 97.62 185 ALA A C 1
ATOM 1450 O O . ALA A 1 185 ? -7.105 -19.851 11.720 1.00 97.62 185 ALA A O 1
ATOM 1451 N N . ARG A 1 186 ? -9.174 -19.441 10.927 1.00 97.62 186 ARG A N 1
ATOM 1452 C CA . ARG A 1 186 ? -9.022 -20.108 9.639 1.00 97.62 186 ARG A CA 1
ATOM 1453 C C . ARG A 1 186 ? -8.969 -19.032 8.565 1.00 97.62 186 ARG A C 1
ATOM 1455 O O . ARG A 1 186 ? -9.972 -18.367 8.326 1.00 97.62 186 ARG A O 1
ATOM 1462 N N . LEU A 1 187 ? -7.800 -18.866 7.958 1.00 96.00 187 LEU A N 1
ATOM 1463 C CA . LEU A 1 187 ? -7.534 -17.900 6.897 1.00 96.00 187 LEU A CA 1
ATOM 1464 C C . LEU A 1 187 ? -7.674 -18.589 5.540 1.00 96.00 187 LEU A C 1
ATOM 1466 O O . LEU A 1 187 ? -7.159 -19.694 5.359 1.00 96.00 187 LEU A O 1
ATOM 1470 N N . VAL A 1 188 ? -8.358 -17.941 4.603 1.00 93.31 188 VAL A N 1
ATOM 1471 C CA . VAL A 1 188 ? -8.580 -18.415 3.235 1.00 93.31 188 VAL A CA 1
ATOM 1472 C C . VAL A 1 188 ? -8.063 -17.353 2.267 1.00 93.31 188 VAL A C 1
ATOM 1474 O O . VAL A 1 188 ? -8.459 -16.192 2.338 1.00 93.31 188 VAL A O 1
ATOM 1477 N N . SER A 1 189 ? -7.160 -17.748 1.370 1.00 88.50 189 SER A N 1
ATOM 1478 C CA . SER A 1 189 ? -6.652 -16.886 0.298 1.00 88.50 189 SER A CA 1
ATOM 1479 C C . SER A 1 189 ? -6.553 -17.698 -0.990 1.00 88.50 189 SER A C 1
ATOM 1481 O O . SER A 1 189 ? -5.768 -18.642 -1.089 1.00 88.50 189 SER A O 1
ATOM 1483 N N . GLY A 1 190 ? -7.408 -17.380 -1.965 1.00 88.06 190 GLY A N 1
ATOM 1484 C CA . GLY A 1 190 ? -7.582 -18.210 -3.158 1.00 88.06 190 GLY A CA 1
ATOM 1485 C C . GLY A 1 190 ? -8.080 -19.617 -2.803 1.00 88.06 190 GLY A C 1
ATOM 1486 O O . GLY A 1 190 ? -9.101 -19.763 -2.136 1.00 88.06 190 GLY A O 1
ATOM 1487 N N . ASP A 1 191 ? -7.347 -20.643 -3.239 1.00 89.38 191 ASP A N 1
ATOM 1488 C CA . ASP A 1 191 ? -7.662 -22.058 -2.976 1.00 89.38 191 ASP A CA 1
ATOM 1489 C C . ASP A 1 191 ? -6.950 -22.617 -1.729 1.00 89.38 191 ASP A C 1
ATOM 1491 O O . ASP A 1 191 ? -7.101 -23.794 -1.389 1.00 89.38 191 ASP A O 1
ATOM 1495 N N . GLU A 1 192 ? -6.149 -21.799 -1.045 1.00 88.69 192 GLU A N 1
ATOM 1496 C CA . GLU A 1 192 ? -5.411 -22.215 0.139 1.00 88.69 192 GLU A CA 1
ATOM 1497 C C . GLU A 1 192 ? -6.169 -21.852 1.417 1.00 88.69 192 GLU A C 1
ATOM 1499 O O . GLU A 1 192 ? -6.793 -20.797 1.544 1.00 88.69 192 GLU A O 1
ATOM 1504 N N . THR A 1 193 ? -6.108 -22.752 2.394 1.00 94.38 193 THR A N 1
ATOM 1505 C CA . THR A 1 193 ? -6.667 -22.545 3.729 1.00 94.38 193 THR A CA 1
ATOM 1506 C C . THR A 1 193 ? -5.597 -22.854 4.763 1.00 94.38 193 THR A C 1
ATOM 1508 O O . THR A 1 193 ? -4.995 -23.928 4.727 1.00 94.38 193 THR A O 1
ATOM 1511 N N . LYS A 1 194 ? -5.382 -21.934 5.705 1.00 95.00 194 LYS A N 1
ATOM 1512 C CA . LYS A 1 194 ? -4.418 -22.087 6.798 1.00 95.00 194 LYS A CA 1
ATOM 1513 C C . LYS A 1 194 ? -5.097 -21.824 8.134 1.00 95.00 194 LYS A C 1
ATOM 1515 O O . LYS A 1 194 ? -5.788 -20.823 8.307 1.00 95.00 194 LYS A O 1
ATOM 1520 N N . GLU A 1 195 ? -4.877 -22.713 9.091 1.00 96.81 195 GLU A N 1
ATOM 1521 C CA . GLU A 1 195 ? -5.280 -22.490 10.477 1.00 96.81 195 GLU A CA 1
ATOM 1522 C C . GLU A 1 195 ? -4.112 -21.888 11.253 1.00 96.81 195 GLU A C 1
ATOM 1524 O O . GLU A 1 195 ? -2.989 -22.395 11.217 1.00 96.81 195 GLU A O 1
ATOM 1529 N N . VAL A 1 196 ? -4.379 -20.791 11.953 1.00 96.56 196 VAL A N 1
ATOM 1530 C CA . VAL A 1 196 ? -3.407 -20.088 12.790 1.00 96.56 196 VAL A CA 1
ATOM 1531 C C . VAL A 1 196 ? -3.966 -19.916 14.195 1.00 96.56 196 VAL A C 1
ATOM 1533 O O . VAL A 1 196 ? -5.180 -19.826 14.398 1.00 96.56 196 VAL A O 1
ATOM 1536 N N . SER A 1 197 ? -3.080 -19.882 15.187 1.00 97.25 197 SER A N 1
ATOM 1537 C CA . SER A 1 197 ? -3.461 -19.684 16.581 1.00 97.25 197 SER A CA 1
ATOM 1538 C C . SER A 1 197 ? -2.462 -18.789 17.298 1.00 97.25 197 SER A C 1
ATOM 1540 O O . SER A 1 197 ? -1.261 -18.863 17.043 1.00 97.25 197 SER A O 1
ATOM 1542 N N . THR A 1 198 ? -2.969 -17.950 18.195 1.00 97.94 198 THR A N 1
ATOM 1543 C CA . THR A 1 198 ? -2.163 -17.136 19.106 1.00 97.94 198 THR A CA 1
ATOM 1544 C C . THR A 1 198 ? -2.826 -17.078 20.479 1.00 97.94 198 THR A C 1
ATOM 1546 O O . THR A 1 198 ? -3.976 -17.491 20.641 1.00 97.94 198 THR A O 1
ATOM 1549 N N . SER A 1 199 ? -2.111 -16.576 21.477 1.00 98.06 199 SER A N 1
ATOM 1550 C CA . SER A 1 199 ? -2.610 -16.447 22.844 1.00 98.06 199 SER A CA 1
ATOM 1551 C C . SER A 1 199 ? -2.081 -15.179 23.496 1.00 98.06 199 SER A C 1
ATOM 1553 O O . SER A 1 199 ? -0.959 -14.762 23.211 1.00 98.06 199 SER A O 1
ATOM 1555 N N . PHE A 1 200 ? -2.863 -14.607 24.403 1.00 98.25 200 PHE A N 1
ATOM 1556 C CA . PHE A 1 200 ? -2.474 -13.462 25.225 1.00 98.25 200 PHE A CA 1
ATOM 1557 C C . PHE A 1 200 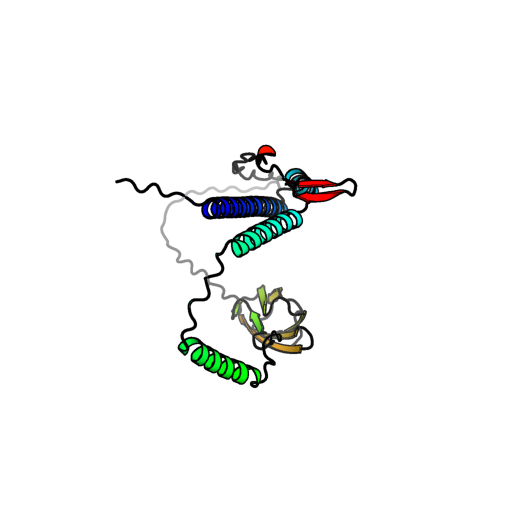? -2.971 -13.661 26.661 1.00 98.25 200 PHE A C 1
ATOM 1559 O O . PHE A 1 200 ? -3.859 -14.479 26.917 1.00 98.25 200 PHE A O 1
ATOM 1566 N N . GLU A 1 201 ? -2.379 -12.937 27.604 1.00 98.38 201 GLU A N 1
ATOM 1567 C CA . GLU A 1 201 ? -2.690 -13.040 29.030 1.00 98.38 201 GLU A CA 1
ATOM 1568 C C . GLU A 1 201 ? -3.553 -11.860 29.489 1.00 98.38 201 GLU A C 1
ATOM 1570 O O . GLU A 1 201 ? -3.318 -10.718 29.100 1.00 98.38 201 GLU A O 1
ATOM 1575 N N . VAL A 1 202 ? -4.553 -12.124 30.324 1.00 98.19 202 VAL A N 1
ATOM 1576 C CA . VAL A 1 202 ? -5.362 -11.101 30.989 1.00 98.19 202 VAL A CA 1
ATOM 1577 C C . VAL A 1 202 ? -5.092 -11.181 32.478 1.00 98.19 202 VAL A C 1
ATOM 1579 O O . VAL A 1 202 ? -5.253 -12.244 33.079 1.00 98.19 202 VAL A O 1
ATOM 1582 N N . ILE A 1 203 ? -4.687 -10.063 33.068 1.00 97.81 203 ILE A N 1
ATOM 1583 C CA . ILE A 1 203 ? -4.384 -9.946 34.491 1.00 97.81 203 ILE A CA 1
ATOM 1584 C C . ILE A 1 203 ? -5.410 -9.056 35.188 1.00 97.81 203 ILE A C 1
ATOM 1586 O O . ILE A 1 203 ? -6.076 -8.212 34.586 1.00 97.81 203 ILE A O 1
ATOM 1590 N N . GLU A 1 204 ? -5.565 -9.267 36.491 1.00 96.94 204 GLU A N 1
ATOM 1591 C CA . GLU A 1 204 ? -6.399 -8.395 37.302 1.00 96.94 204 GLU A CA 1
ATOM 1592 C C . GLU A 1 204 ? -5.728 -7.023 37.368 1.00 96.94 204 GLU A C 1
ATOM 1594 O O . GLU A 1 204 ? -4.545 -6.935 37.712 1.00 96.94 204 GLU A O 1
ATOM 1599 N N . LYS A 1 205 ? -6.478 -5.963 37.040 1.00 92.75 205 LYS A N 1
ATOM 1600 C CA . LYS A 1 205 ? -5.960 -4.596 37.058 1.00 92.75 205 LYS A CA 1
ATOM 1601 C C . LYS A 1 205 ? -5.358 -4.342 38.425 1.00 92.75 205 LYS A C 1
ATOM 1603 O O . LYS A 1 205 ? -6.091 -4.222 39.414 1.00 92.75 205 LYS A O 1
ATOM 1608 N N . SER A 1 206 ? -4.028 -4.282 38.492 1.00 84.12 206 SER A N 1
ATOM 1609 C CA . SER A 1 206 ? -3.349 -4.017 39.746 1.00 84.12 206 SER A CA 1
ATOM 1610 C C . SER A 1 206 ? -3.869 -2.671 40.204 1.00 84.12 206 SER A C 1
ATOM 1612 O O . SER A 1 206 ? -3.616 -1.654 39.553 1.00 84.12 206 SER A O 1
ATOM 1614 N N . ARG A 1 207 ? -4.665 -2.661 41.280 1.00 78.75 207 ARG A N 1
ATOM 1615 C CA . ARG A 1 207 ? -4.980 -1.423 41.974 1.00 78.75 207 ARG A CA 1
ATOM 1616 C C . ARG A 1 207 ? -3.622 -0.898 42.384 1.00 78.75 207 ARG A C 1
ATOM 1618 O O . ARG A 1 207 ? -3.064 -1.372 43.372 1.00 78.75 207 ARG A O 1
ATOM 1625 N N . GLU A 1 208 ? -3.075 0.028 41.600 1.00 69.31 208 GLU A N 1
ATOM 1626 C CA . GLU A 1 208 ? -2.077 0.952 42.087 1.00 69.31 208 GLU A CA 1
ATOM 1627 C C . GLU A 1 208 ? -2.746 1.563 43.302 1.00 69.31 208 GLU A C 1
ATOM 1629 O O . GLU A 1 208 ? -3.633 2.414 43.214 1.00 69.31 208 GLU A O 1
ATOM 1634 N N . VAL A 1 209 ? -2.415 0.999 44.462 1.00 60.34 209 VAL A N 1
ATOM 1635 C CA . VAL A 1 209 ? -2.693 1.615 45.733 1.00 60.34 209 VAL A CA 1
ATOM 1636 C C . VAL A 1 209 ? -1.956 2.918 45.580 1.00 60.34 209 VAL A C 1
ATOM 1638 O O . VAL A 1 209 ? -0.728 2.931 45.621 1.00 60.34 209 VAL A O 1
ATOM 1641 N N . ALA A 1 210 ? -2.706 3.977 45.281 1.00 58.44 210 ALA A N 1
ATOM 1642 C CA . ALA A 1 210 ? -2.224 5.332 45.298 1.00 58.44 210 ALA A CA 1
ATOM 1643 C C . ALA A 1 210 ? -1.679 5.523 46.708 1.00 58.44 210 ALA A C 1
ATOM 1645 O O . ALA A 1 210 ? -2.410 5.858 47.643 1.00 58.44 210 ALA A O 1
ATOM 1646 N N . SER A 1 211 ? -0.401 5.199 46.893 1.00 56.22 211 SER A N 1
ATOM 1647 C CA . SER A 1 211 ? 0.337 5.456 48.103 1.00 56.22 211 SER A CA 1
ATOM 1648 C C . SER A 1 211 ? 0.520 6.958 48.091 1.00 56.22 211 SER A C 1
ATOM 1650 O O . SER A 1 211 ? 1.538 7.487 47.651 1.00 56.22 211 SER A O 1
ATOM 1652 N N . GLY A 1 212 ? -0.541 7.647 48.507 1.00 52.81 212 GLY A N 1
ATOM 1653 C CA . GLY A 1 212 ? -0.502 9.032 48.887 1.00 52.81 212 GLY A CA 1
ATOM 1654 C C . GLY A 1 212 ? 0.522 9.132 49.999 1.00 52.81 212 GLY A C 1
ATOM 1655 O O . GLY A 1 212 ? 0.209 8.916 51.170 1.00 52.81 212 GLY A O 1
ATOM 1656 N N . GLN A 1 213 ? 1.756 9.464 49.626 1.00 46.50 213 GLN A N 1
ATOM 1657 C CA . GLN A 1 213 ? 2.657 10.187 50.500 1.00 46.50 213 GLN A CA 1
ATOM 1658 C C . GLN A 1 213 ? 1.954 11.499 50.832 1.00 46.50 213 GLN A C 1
ATOM 1660 O O . GLN A 1 213 ? 2.016 12.500 50.123 1.00 46.50 213 GLN A O 1
ATOM 1665 N N . LYS A 1 214 ? 1.196 11.419 51.922 1.00 47.59 214 LYS A N 1
ATOM 1666 C CA . LYS A 1 214 ? 0.603 12.513 52.661 1.00 47.59 214 LYS A CA 1
ATOM 1667 C C . LYS A 1 214 ? 1.764 13.356 53.183 1.00 47.59 214 LYS A C 1
ATOM 1669 O O . LYS A 1 214 ? 2.288 13.101 54.263 1.00 47.59 214 LYS A O 1
ATOM 1674 N N . ASN A 1 215 ? 2.205 14.325 52.387 1.00 51.09 215 ASN A N 1
ATOM 1675 C CA . ASN A 1 215 ? 3.051 15.399 52.883 1.00 51.09 215 ASN A CA 1
ATOM 1676 C C . ASN A 1 215 ? 2.185 16.281 53.783 1.00 51.09 215 ASN A C 1
ATOM 1678 O O . ASN A 1 215 ? 1.338 17.045 53.329 1.00 51.09 215 ASN A O 1
ATOM 1682 N N . THR A 1 216 ? 2.371 16.078 55.080 1.00 49.94 216 THR A N 1
ATOM 1683 C CA . THR A 1 216 ? 1.852 16.895 56.172 1.00 49.94 216 THR A CA 1
ATOM 1684 C C . THR A 1 216 ? 2.649 18.198 56.257 1.00 49.94 216 THR A C 1
ATOM 1686 O O . THR A 1 216 ? 3.860 18.151 56.450 1.00 49.94 216 THR A O 1
ATOM 1689 N N . ALA A 1 217 ? 1.961 19.331 56.146 1.00 49.66 217 ALA A N 1
ATOM 1690 C CA . ALA A 1 217 ? 2.246 20.611 56.807 1.00 49.66 217 ALA A CA 1
ATOM 1691 C C . ALA A 1 217 ? 0.924 21.404 56.727 1.00 49.66 217 ALA A C 1
ATOM 1693 O O . ALA A 1 217 ? 0.407 21.601 55.631 1.00 49.66 217 ALA A O 1
ATOM 1694 N N . GLU A 1 218 ? 0.165 21.524 57.825 1.00 50.19 218 GLU A N 1
ATOM 1695 C CA . GLU A 1 218 ? 0.071 22.762 58.637 1.00 50.19 2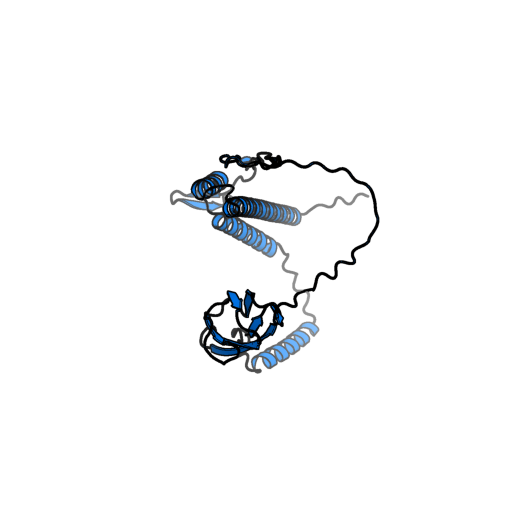18 GLU A CA 1
ATOM 1696 C C . GLU A 1 218 ? -0.036 24.012 57.738 1.00 50.19 218 GLU A C 1
ATOM 1698 O O . GLU A 1 218 ? 0.872 24.308 56.974 1.00 50.19 218 GLU A O 1
ATOM 1703 N N . ASP A 1 219 ? -1.127 24.780 57.738 1.00 46.25 219 ASP A N 1
ATOM 1704 C CA . ASP A 1 219 ? -1.595 25.517 58.913 1.00 46.25 219 ASP A CA 1
ATOM 1705 C C . ASP A 1 219 ? -2.974 26.196 58.681 1.00 46.25 219 ASP A C 1
ATOM 1707 O O . ASP A 1 219 ? -3.375 26.463 57.548 1.00 46.25 219 ASP A O 1
ATOM 1711 N N . ALA A 1 220 ? -3.624 26.532 59.800 1.00 42.22 220 ALA A N 1
ATOM 1712 C CA . ALA A 1 220 ? -4.640 27.572 60.024 1.00 42.22 220 ALA A CA 1
ATOM 1713 C C . ALA A 1 220 ? -6.087 27.452 59.469 1.00 42.22 220 ALA A C 1
ATOM 1715 O O . ALA A 1 220 ? -6.432 27.874 58.370 1.00 42.22 220 ALA A O 1
ATOM 1716 N N . ALA A 1 221 ? -6.965 26.990 60.370 1.00 49.22 221 ALA A N 1
ATOM 1717 C CA . ALA A 1 221 ? -8.180 27.655 60.874 1.00 49.22 221 ALA A CA 1
ATOM 1718 C C . ALA A 1 221 ? -8.974 28.628 59.968 1.00 49.22 221 ALA A C 1
ATOM 1720 O O . ALA A 1 221 ? -8.482 29.682 59.586 1.00 49.22 221 ALA A O 1
ATOM 1721 N N . ILE A 1 222 ? -10.284 28.378 59.842 1.00 41.75 222 ILE A N 1
ATOM 1722 C CA . ILE A 1 222 ? -11.384 29.205 60.392 1.00 41.75 222 ILE A CA 1
ATOM 1723 C C . ILE A 1 222 ? -12.694 28.425 60.194 1.00 41.75 222 ILE A C 1
ATOM 1725 O O . ILE A 1 222 ? -12.989 27.935 59.108 1.00 41.75 222 ILE A O 1
ATOM 1729 N N . GLY A 1 223 ? -13.469 28.289 61.270 1.00 44.69 223 GLY A N 1
ATOM 1730 C CA . GLY A 1 223 ? -14.764 27.619 61.248 1.00 44.69 223 GLY A CA 1
ATOM 1731 C C . GLY A 1 223 ? -15.887 28.467 60.655 1.00 44.69 223 GLY A C 1
ATOM 1732 O O . GLY A 1 223 ? -15.783 29.688 60.564 1.00 44.69 223 GLY A O 1
ATOM 1733 N N . ARG A 1 224 ? -17.001 27.800 60.347 1.00 38.94 224 ARG A N 1
ATOM 1734 C CA . ARG A 1 224 ? -18.368 28.302 60.537 1.00 38.94 224 ARG A CA 1
ATOM 1735 C C . ARG A 1 224 ? -19.350 27.136 60.462 1.00 38.94 224 ARG A C 1
ATOM 1737 O O . ARG A 1 224 ? -19.370 26.380 59.501 1.00 38.94 224 ARG A O 1
ATOM 1744 N N . VAL A 1 225 ? -20.129 27.038 61.529 1.00 51.53 225 VAL A N 1
ATOM 1745 C CA . VAL A 1 225 ? -21.413 26.349 61.635 1.00 51.53 225 VAL A CA 1
ATOM 1746 C C . VAL A 1 225 ? -22.403 27.059 60.718 1.00 51.53 225 VAL A C 1
ATOM 1748 O O . VAL A 1 225 ? -22.515 28.269 60.876 1.00 51.53 225 VAL A O 1
ATOM 1751 N N . TYR A 1 226 ? -23.114 26.331 59.851 1.00 44.94 226 TYR A N 1
ATOM 1752 C CA . TYR A 1 226 ? -24.523 26.589 59.527 1.00 44.94 226 TYR A CA 1
ATOM 1753 C C . TYR A 1 226 ? -25.223 25.272 59.177 1.00 44.94 226 TYR A C 1
ATOM 1755 O O . TYR A 1 226 ? -24.702 24.452 58.423 1.00 44.94 226 TYR A O 1
ATOM 1763 N N . ASP A 1 227 ? -26.368 25.112 59.826 1.00 47.94 227 ASP A N 1
ATOM 1764 C CA . ASP A 1 227 ? -27.423 24.125 59.636 1.00 47.94 227 ASP A CA 1
ATOM 1765 C C . ASP A 1 227 ? -28.450 24.680 58.621 1.00 47.94 227 ASP A C 1
ATOM 1767 O O . ASP A 1 227 ? -28.385 25.862 58.278 1.00 47.94 227 ASP A O 1
ATOM 1771 N N . GLU A 1 228 ? -29.407 23.836 58.236 1.00 45.94 228 GLU A N 1
ATOM 1772 C CA . GLU A 1 228 ? -30.633 24.094 57.454 1.00 45.94 228 GLU A CA 1
ATOM 1773 C C . GLU A 1 228 ? -30.564 24.082 55.909 1.00 45.94 228 GLU A C 1
ATOM 1775 O O . GLU A 1 228 ? -30.068 24.982 55.236 1.00 45.94 228 GLU A O 1
ATOM 1780 N N . THR A 1 229 ? -31.117 22.980 55.377 1.00 56.53 229 THR A N 1
ATOM 1781 C CA . THR A 1 229 ? -32.193 22.895 54.365 1.00 56.53 229 THR A CA 1
ATOM 1782 C C . THR A 1 229 ? -32.372 24.054 53.382 1.00 56.53 229 THR A C 1
ATOM 1784 O O . THR A 1 229 ? -32.777 25.134 53.786 1.00 56.53 229 THR A O 1
ATOM 1787 N N . GLU A 1 230 ? -32.252 23.769 52.083 1.00 42.41 230 GLU A N 1
ATOM 1788 C CA . GLU A 1 230 ? -33.357 23.823 51.104 1.00 42.41 230 GLU A CA 1
ATOM 1789 C C . GLU A 1 230 ? -32.846 23.592 49.669 1.00 42.41 230 GLU A C 1
ATOM 1791 O O . GLU A 1 230 ? -31.736 23.967 49.304 1.00 42.41 230 GLU A O 1
ATOM 1796 N N . ASP A 1 231 ? -33.721 22.947 48.898 1.00 42.22 231 ASP A N 1
ATOM 1797 C CA . ASP A 1 231 ? -33.976 23.110 47.469 1.00 42.22 231 ASP A CA 1
ATOM 1798 C C . ASP A 1 231 ? -32.906 22.817 46.404 1.00 42.22 231 ASP A C 1
ATOM 1800 O O . ASP A 1 231 ? -31.871 23.458 46.235 1.00 42.22 231 ASP A O 1
ATOM 1804 N N . ILE A 1 232 ? -33.299 21.840 45.584 1.00 55.03 232 ILE A N 1
ATOM 1805 C CA . ILE A 1 232 ? -32.822 21.515 44.244 1.00 55.03 232 ILE A CA 1
ATOM 1806 C C . ILE A 1 232 ? -32.997 22.746 43.339 1.00 55.03 232 ILE A C 1
ATOM 1808 O O . ILE A 1 232 ? -34.136 23.180 43.156 1.00 55.03 232 ILE A O 1
ATOM 1812 N N . PRO A 1 233 ? -31.933 23.255 42.687 1.00 47.28 233 PRO A N 1
ATOM 1813 C CA . PRO A 1 233 ? -32.081 24.137 41.548 1.00 47.28 233 PRO A CA 1
ATOM 1814 C C . PRO A 1 233 ? -31.745 23.434 40.230 1.00 47.28 233 PRO A C 1
ATOM 1816 O O . PRO A 1 233 ? -30.799 22.650 40.113 1.00 47.28 233 PRO A O 1
ATOM 1819 N N . ASP A 1 234 ? -32.564 23.802 39.254 1.00 48.91 234 ASP A N 1
ATOM 1820 C CA . ASP A 1 234 ? -32.535 23.516 37.830 1.00 48.91 234 ASP A CA 1
ATOM 1821 C C . ASP A 1 234 ? -31.174 23.638 37.128 1.00 48.91 234 ASP A C 1
ATOM 1823 O O . ASP A 1 234 ? -30.294 24.420 37.499 1.00 48.91 234 ASP A O 1
ATOM 1827 N N . GLU A 1 235 ? -31.101 22.869 36.037 1.00 56.06 235 GLU A N 1
ATOM 1828 C CA . GLU A 1 235 ? -30.300 23.040 34.820 1.00 56.06 235 GLU A CA 1
ATOM 1829 C C . GLU A 1 235 ? -29.348 24.247 34.775 1.00 56.06 235 GLU A C 1
ATOM 1831 O O . GLU A 1 235 ? -29.742 25.405 34.611 1.00 56.06 235 GLU A O 1
ATOM 1836 N N . LYS A 1 236 ? -28.044 23.946 34.762 1.00 42.59 236 LYS A N 1
ATOM 1837 C CA . LYS A 1 236 ? -27.014 24.874 34.286 1.00 42.59 236 LYS A CA 1
ATOM 1838 C C . LYS A 1 236 ? -26.728 24.621 32.795 1.00 42.59 236 LYS A C 1
ATOM 1840 O O . LYS A 1 236 ? -26.573 23.464 32.405 1.00 42.59 236 LYS A O 1
ATOM 1845 N N . PRO A 1 237 ? -26.630 25.676 31.965 1.00 49.84 237 PRO A N 1
ATOM 1846 C CA . PRO A 1 237 ? -26.532 25.562 30.517 1.00 49.84 237 PRO A CA 1
ATOM 1847 C C . PRO A 1 237 ? -25.119 25.194 30.056 1.00 49.84 237 PRO A C 1
ATOM 1849 O O . PRO A 1 237 ? -24.126 25.518 30.710 1.00 49.84 237 PRO A O 1
ATOM 1852 N N . ALA A 1 238 ? -25.069 24.557 28.885 1.00 46.53 238 ALA A N 1
ATOM 1853 C CA . ALA A 1 238 ? -23.868 24.134 28.181 1.00 46.53 238 ALA A CA 1
ATOM 1854 C C . ALA A 1 238 ? -22.794 25.234 28.113 1.00 46.53 238 ALA A C 1
ATOM 1856 O O . ALA A 1 238 ? -23.011 26.347 27.623 1.00 46.53 238 ALA A O 1
ATOM 1857 N N . GLU A 1 239 ? -21.616 24.871 28.602 1.00 48.56 239 GLU A N 1
ATOM 1858 C CA . GLU A 1 239 ? -20.393 25.653 28.580 1.00 48.56 239 GLU A CA 1
ATOM 1859 C C . GLU A 1 239 ? -19.926 25.843 27.126 1.00 48.56 239 GLU A C 1
ATOM 1861 O O . GLU A 1 239 ? -19.711 24.884 26.382 1.00 48.56 239 GLU A O 1
ATOM 1866 N N . LYS A 1 240 ? -19.814 27.105 26.691 1.00 50.69 240 LYS A N 1
ATOM 1867 C CA . LYS A 1 240 ? -19.290 27.473 25.369 1.00 50.69 240 LYS A CA 1
ATOM 1868 C C . LYS A 1 240 ? -17.823 27.060 25.264 1.00 50.69 240 LYS A C 1
ATOM 1870 O O . LYS A 1 240 ? -16.951 27.695 25.852 1.00 50.69 240 LYS A O 1
ATOM 1875 N N . ILE A 1 241 ? -17.568 26.045 24.447 1.00 52.16 241 ILE A N 1
ATOM 1876 C CA . ILE A 1 241 ? -16.231 25.681 23.979 1.00 52.16 241 ILE A CA 1
ATOM 1877 C C . ILE A 1 241 ? -15.682 26.859 23.149 1.00 52.16 241 ILE A C 1
ATOM 1879 O O . ILE A 1 241 ? -16.386 27.351 22.264 1.00 52.16 241 ILE A O 1
ATOM 1883 N N . PRO A 1 242 ? -14.458 27.348 23.417 1.00 42.97 242 PRO A N 1
ATOM 1884 C CA . PRO A 1 242 ? -13.880 28.465 22.680 1.00 42.97 242 PRO A CA 1
ATOM 1885 C C . PRO A 1 242 ? -13.668 28.089 21.208 1.00 42.97 242 PRO A C 1
ATOM 1887 O O . PRO A 1 242 ? -12.944 27.142 20.893 1.00 42.97 242 PRO A O 1
ATOM 1890 N N . GLU A 1 243 ? -14.288 28.860 20.311 1.00 41.44 243 GLU A N 1
ATOM 1891 C CA . GLU A 1 243 ? -14.048 28.819 18.869 1.00 41.44 243 GLU A CA 1
ATOM 1892 C C . GLU A 1 243 ? -12.561 29.081 18.599 1.00 41.44 243 GLU A C 1
ATOM 1894 O O . GLU A 1 243 ? -12.086 30.219 18.596 1.00 41.44 243 GLU A O 1
ATOM 1899 N N . LYS A 1 244 ? -11.800 28.009 18.364 1.00 38.22 244 LYS A N 1
ATOM 1900 C CA . LYS A 1 244 ? -10.510 28.115 17.688 1.00 38.22 244 LYS A CA 1
ATOM 1901 C C . LYS A 1 244 ? -10.804 28.597 16.273 1.00 38.22 244 LYS A C 1
ATOM 1903 O O . LYS A 1 244 ? -11.363 27.859 15.464 1.00 38.22 244 LYS A O 1
ATOM 1908 N N . SER A 1 245 ? -10.436 29.842 15.996 1.00 37.38 245 SER A N 1
ATOM 1909 C CA . SER A 1 245 ? -10.471 30.449 14.673 1.00 37.38 245 SER A CA 1
ATOM 1910 C C . SER A 1 245 ? -9.546 29.679 13.727 1.00 37.38 245 SER A C 1
ATOM 1912 O O . SER A 1 245 ? -8.371 29.994 13.549 1.00 37.38 245 SER A O 1
ATOM 1914 N N . PHE A 1 246 ? -10.082 28.630 13.107 1.00 37.56 246 PHE A N 1
ATOM 1915 C CA . PHE A 1 246 ? -9.453 28.012 11.954 1.00 37.56 246 PHE A CA 1
ATOM 1916 C C . PHE A 1 246 ? -9.485 29.022 10.814 1.00 37.56 246 PHE A C 1
ATOM 1918 O O . PHE A 1 246 ? -10.539 29.494 10.390 1.00 37.56 246 PHE A O 1
ATOM 1925 N N . PHE A 1 247 ? -8.294 29.377 10.352 1.00 38.44 247 PHE A N 1
ATOM 1926 C CA . PHE A 1 247 ? -8.040 30.285 9.249 1.00 38.44 247 PHE A CA 1
ATOM 1927 C C . PHE A 1 247 ? -8.622 29.683 7.957 1.00 38.44 247 PHE A C 1
ATOM 1929 O O . PHE A 1 247 ? -7.928 29.027 7.186 1.00 38.44 247 PHE A O 1
ATOM 1936 N N . THR A 1 248 ? -9.923 29.864 7.710 1.00 38.66 248 THR A N 1
ATOM 1937 C CA . THR A 1 248 ? -10.577 29.487 6.450 1.00 38.66 248 THR A CA 1
ATOM 1938 C C . THR A 1 248 ? -10.245 30.520 5.381 1.00 38.66 248 THR A C 1
ATOM 1940 O O . THR A 1 248 ? -11.102 31.282 4.929 1.00 38.66 248 THR A O 1
ATOM 1943 N N . GLY A 1 249 ? -8.981 30.561 4.968 1.00 37.81 249 GLY A N 1
ATOM 1944 C CA . GLY A 1 249 ? -8.636 31.131 3.678 1.00 37.81 249 GLY A CA 1
ATOM 1945 C C . GLY A 1 249 ? -9.303 30.271 2.610 1.00 37.81 249 GLY A C 1
ATOM 1946 O O . GLY A 1 249 ? -8.901 29.130 2.401 1.00 37.81 249 GLY A O 1
ATOM 1947 N N . LYS A 1 250 ? -10.354 30.783 1.960 1.00 43.09 250 LYS A N 1
ATOM 1948 C CA . LYS A 1 250 ? -10.889 30.201 0.722 1.00 43.09 250 LYS A CA 1
ATOM 1949 C C . LYS A 1 250 ? -9.773 30.239 -0.329 1.00 43.09 250 LYS A C 1
ATOM 1951 O O . LYS A 1 250 ? -9.657 31.216 -1.060 1.00 43.09 250 LYS A O 1
ATOM 1956 N N . GLN A 1 251 ? -8.938 29.207 -0.394 1.00 41.22 251 GLN A N 1
ATOM 1957 C CA . GLN A 1 251 ? -8.126 28.956 -1.578 1.00 41.22 251 GLN A CA 1
ATOM 1958 C C . GLN A 1 251 ? -9.068 28.425 -2.653 1.00 41.22 251 GLN A C 1
ATOM 1960 O O . GLN A 1 251 ? -9.368 27.236 -2.726 1.00 41.22 251 GLN A O 1
ATOM 1965 N N . THR A 1 252 ? -9.599 29.338 -3.457 1.00 40.94 252 THR A N 1
ATOM 1966 C CA . THR A 1 252 ? -10.187 28.972 -4.739 1.00 40.94 252 THR A CA 1
ATOM 1967 C C . THR A 1 252 ? -9.021 28.546 -5.623 1.00 40.94 252 THR A C 1
ATOM 1969 O O . THR A 1 252 ? -8.217 29.385 -6.018 1.00 40.94 252 THR A O 1
ATOM 1972 N N . ILE A 1 253 ? -8.877 27.244 -5.878 1.00 48.47 253 ILE A N 1
ATOM 1973 C CA . ILE A 1 253 ? -7.940 26.752 -6.891 1.00 48.47 253 ILE A CA 1
ATOM 1974 C C . ILE A 1 253 ? -8.517 27.191 -8.236 1.00 48.47 253 ILE A C 1
ATOM 1976 O O . ILE A 1 253 ? -9.472 26.605 -8.749 1.00 48.47 253 ILE A O 1
ATOM 1980 N N . GLU A 1 254 ? -7.998 28.297 -8.754 1.00 44.66 254 GLU A N 1
ATOM 1981 C CA . GLU A 1 254 ? -8.351 28.795 -10.072 1.00 44.66 254 GLU A CA 1
ATOM 1982 C C . GLU A 1 254 ? -7.620 27.920 -11.094 1.00 44.66 254 GLU A C 1
ATOM 1984 O O . GLU A 1 254 ? -6.402 27.975 -11.241 1.00 44.66 254 GLU A O 1
ATOM 1989 N N . PHE A 1 255 ? -8.363 27.015 -11.730 1.00 46.38 255 PHE A N 1
ATOM 1990 C CA . PHE A 1 255 ? -7.860 26.272 -12.877 1.00 46.38 255 PHE A CA 1
ATOM 1991 C C . PHE A 1 255 ? -7.883 27.223 -14.067 1.00 46.38 255 PHE A C 1
ATOM 1993 O O . PHE A 1 255 ? -8.952 27.464 -14.639 1.00 46.38 255 PHE A O 1
ATOM 2000 N N . ASP A 1 256 ? -6.729 27.790 -14.407 1.00 45.94 256 ASP A N 1
ATOM 2001 C CA . ASP A 1 256 ? -6.621 28.609 -15.603 1.00 45.94 256 ASP A CA 1
ATOM 2002 C C . ASP A 1 256 ? -6.861 27.720 -16.832 1.00 45.94 256 ASP A C 1
ATOM 2004 O O . ASP A 1 256 ? -6.121 26.776 -17.118 1.00 45.94 256 ASP A O 1
ATOM 2008 N N . LYS A 1 257 ? -7.960 27.983 -17.546 1.00 50.06 257 LYS A N 1
ATOM 2009 C CA . LYS A 1 257 ? -8.287 27.293 -18.802 1.00 50.06 257 LYS A CA 1
ATOM 2010 C C . LYS A 1 257 ? -7.290 27.641 -19.912 1.00 50.06 257 LYS A C 1
ATOM 2012 O O . LYS A 1 257 ? -7.294 26.957 -20.934 1.00 50.06 257 LYS A O 1
ATOM 2017 N N . ALA A 1 258 ? -6.485 28.694 -19.747 1.00 49.41 258 ALA A N 1
ATOM 2018 C CA . ALA A 1 258 ? -5.554 29.162 -20.766 1.00 49.41 258 ALA A CA 1
ATOM 2019 C C . ALA A 1 258 ? -4.317 28.261 -20.940 1.00 49.41 258 ALA A C 1
ATOM 2021 O O . ALA A 1 258 ? -3.782 28.206 -22.048 1.00 49.41 258 ALA A O 1
ATOM 2022 N N . ASP A 1 259 ? -3.917 27.499 -19.916 1.00 46.81 259 ASP A N 1
ATOM 2023 C CA . ASP A 1 259 ? -2.657 26.733 -19.940 1.00 46.81 259 ASP A CA 1
ATOM 2024 C C . ASP A 1 259 ? -2.784 25.314 -20.510 1.00 46.81 259 ASP A C 1
ATOM 2026 O O . ASP A 1 259 ? -1.787 24.628 -20.726 1.00 46.81 259 ASP A O 1
ATOM 2030 N N . ILE A 1 260 ? -4.001 24.878 -20.845 1.00 47.62 260 ILE A N 1
ATOM 2031 C CA . ILE A 1 260 ? -4.218 23.640 -21.597 1.00 47.62 260 ILE A CA 1
ATOM 2032 C C . ILE A 1 260 ? -5.012 23.973 -22.856 1.00 47.62 260 ILE A C 1
ATOM 2034 O O . ILE A 1 260 ? -6.183 23.613 -23.007 1.00 47.62 260 ILE A O 1
ATOM 2038 N N . LYS A 1 261 ? -4.348 24.632 -23.815 1.00 44.81 261 LYS A N 1
ATOM 2039 C CA . LYS A 1 261 ? -4.698 24.441 -25.227 1.00 44.81 261 LYS A CA 1
ATOM 2040 C C . LYS A 1 261 ? -4.475 22.965 -25.542 1.00 44.81 261 LYS A C 1
ATOM 2042 O O . LYS A 1 261 ? -3.396 22.545 -25.944 1.00 44.81 261 LYS A O 1
ATOM 2047 N N . THR A 1 262 ? -5.503 22.165 -25.292 1.00 47.88 262 THR A N 1
ATOM 2048 C CA . THR A 1 262 ? -5.604 20.814 -25.820 1.00 47.88 262 THR A CA 1
ATOM 2049 C C . THR A 1 262 ? -5.552 20.957 -27.337 1.00 47.88 262 THR A C 1
ATOM 2051 O O . THR A 1 262 ? -6.480 21.476 -27.949 1.00 47.88 262 THR A O 1
ATOM 2054 N N . GLY A 1 263 ? -4.433 20.568 -27.949 1.00 41.62 263 GLY A N 1
ATOM 2055 C CA . GLY A 1 263 ? -4.295 20.432 -29.401 1.00 41.62 263 GLY A CA 1
ATOM 2056 C C . GLY A 1 263 ? -5.105 19.242 -29.910 1.00 41.62 263 GLY A C 1
ATOM 2057 O O . GLY A 1 263 ? -4.575 18.391 -30.611 1.00 41.62 263 GLY A O 1
ATOM 2058 N N . PHE A 1 264 ? -6.360 19.138 -29.483 1.00 46.03 264 PHE A N 1
ATOM 2059 C CA . PHE A 1 264 ? -7.254 18.045 -29.799 1.00 46.03 264 PHE A CA 1
ATOM 2060 C C . PHE A 1 264 ? -8.586 18.629 -30.261 1.00 46.03 264 PHE A C 1
ATOM 2062 O O . PHE A 1 264 ? -9.325 19.215 -29.468 1.00 46.03 264 PHE A O 1
ATOM 2069 N N . GLU A 1 265 ? -8.884 18.467 -31.546 1.00 53.47 265 GLU A N 1
ATOM 2070 C CA . GLU A 1 265 ? -10.229 18.667 -32.070 1.00 53.47 265 GLU A CA 1
ATOM 2071 C C . GLU A 1 265 ? -11.007 17.359 -31.947 1.00 53.47 265 GLU A C 1
ATOM 2073 O O . GLU A 1 265 ? -10.446 16.260 -31.893 1.00 53.47 265 GLU A O 1
ATOM 2078 N N . LYS A 1 266 ? -12.326 17.490 -31.852 1.00 56.31 266 LYS A N 1
ATOM 2079 C CA . LYS A 1 266 ? -13.238 16.360 -31.969 1.00 56.31 266 LYS A CA 1
ATOM 2080 C C . LYS A 1 266 ? -13.716 16.296 -33.409 1.00 56.31 266 LYS A C 1
ATOM 2082 O O . LYS A 1 266 ? -14.163 17.319 -33.924 1.00 56.31 266 LYS A O 1
ATOM 2087 N N . ASP A 1 267 ? -13.615 15.131 -34.041 1.00 68.12 267 ASP A N 1
ATOM 2088 C CA . ASP A 1 267 ? -14.216 14.930 -35.361 1.00 68.12 267 ASP A CA 1
ATOM 2089 C C . ASP A 1 267 ? -15.754 14.950 -35.290 1.00 68.12 267 ASP A C 1
ATOM 2091 O O . ASP A 1 267 ? -16.357 15.020 -34.213 1.00 68.12 267 ASP A O 1
ATOM 2095 N N . GLU A 1 268 ? -16.404 14.882 -36.452 1.00 65.62 268 GLU A N 1
ATOM 2096 C CA . GLU A 1 268 ? -17.868 14.825 -36.572 1.00 65.62 268 GLU A CA 1
ATOM 2097 C C . GLU A 1 268 ? -18.487 13.613 -35.844 1.00 65.62 268 GLU A C 1
ATOM 2099 O O . GLU A 1 268 ? -19.681 13.610 -35.547 1.00 65.62 268 GLU A O 1
ATOM 2104 N N . GLU A 1 269 ? -17.675 12.615 -35.481 1.00 70.81 269 GLU A N 1
ATOM 2105 C CA . GLU A 1 269 ? -18.065 11.441 -34.699 1.00 70.81 269 GLU A CA 1
ATOM 2106 C C . GLU A 1 269 ? -17.675 11.539 -33.213 1.00 70.81 269 GLU A C 1
ATOM 2108 O O . GLU A 1 269 ? -17.815 10.572 -32.458 1.00 70.81 269 GLU A O 1
ATOM 2113 N N . ASN A 1 270 ? -17.245 12.721 -32.757 1.00 60.25 270 ASN A N 1
ATOM 2114 C CA . ASN A 1 270 ? -16.896 13.026 -31.370 1.00 60.25 270 ASN A CA 1
ATOM 2115 C C . ASN A 1 270 ? -15.644 12.277 -30.856 1.00 60.25 270 ASN A C 1
ATOM 2117 O O . ASN A 1 270 ? -15.455 12.155 -29.638 1.00 60.25 270 ASN A O 1
ATOM 2121 N N . ARG A 1 271 ? -14.780 11.792 -31.756 1.00 56.44 271 ARG A N 1
ATOM 2122 C CA . ARG A 1 271 ? -13.495 11.152 -31.440 1.00 56.44 271 ARG A CA 1
ATOM 2123 C C . ARG A 1 271 ? -12.413 12.216 -31.285 1.00 56.44 271 ARG A C 1
ATOM 2125 O O . ARG A 1 271 ? -12.386 13.199 -32.015 1.00 56.44 271 ARG A O 1
ATOM 2132 N N . ILE A 1 272 ? -11.523 12.024 -30.316 1.00 59.34 272 ILE A N 1
ATOM 2133 C CA . ILE A 1 272 ? -10.444 12.968 -30.005 1.00 59.34 272 ILE A CA 1
ATOM 2134 C C . ILE A 1 272 ? -9.276 12.699 -30.963 1.00 59.34 272 ILE A C 1
ATOM 2136 O O . ILE A 1 272 ? -8.662 11.637 -30.877 1.00 59.34 272 ILE A O 1
ATOM 2140 N N . ILE A 1 273 ? -8.965 13.646 -31.852 1.00 51.97 273 ILE A N 1
ATOM 2141 C CA . ILE A 1 273 ? -7.840 13.561 -32.800 1.00 51.97 273 ILE A CA 1
ATOM 2142 C C . ILE A 1 273 ? -6.822 14.679 -32.531 1.00 51.97 273 ILE A C 1
ATOM 2144 O O . ILE A 1 273 ? -7.222 15.816 -32.275 1.00 51.97 273 ILE A O 1
ATOM 2148 N N . PRO A 1 274 ? -5.507 14.386 -32.572 1.00 42.41 274 PRO A N 1
ATOM 2149 C CA . PRO A 1 274 ? -4.474 15.401 -32.408 1.00 42.41 274 PRO A CA 1
ATOM 2150 C C . PRO A 1 274 ? -4.452 16.347 -33.616 1.00 42.41 274 PRO A C 1
ATOM 2152 O O . PRO A 1 274 ? -4.363 15.905 -34.762 1.00 42.41 274 PRO A O 1
ATOM 2155 N N . VAL A 1 275 ? -4.525 17.651 -33.354 1.00 53.06 275 VAL A N 1
ATOM 2156 C CA . VAL A 1 275 ? -4.395 18.707 -34.366 1.00 53.06 275 VAL A CA 1
ATOM 2157 C C . VAL A 1 275 ? -2.909 18.843 -34.705 1.00 53.06 275 VAL A C 1
ATOM 2159 O O . VAL A 1 275 ? -2.098 19.079 -33.808 1.00 53.06 275 VAL A O 1
ATOM 2162 N N . SER A 1 276 ? -2.558 18.624 -35.976 1.00 49.88 276 SER A N 1
ATOM 2163 C CA . SER A 1 276 ? -1.191 18.796 -36.504 1.00 49.88 276 SER A CA 1
ATOM 2164 C C . SER A 1 276 ? -0.837 20.263 -36.717 1.00 49.88 276 SER A C 1
ATOM 2166 O O . SER A 1 276 ? -1.747 21.032 -37.101 1.00 49.88 276 SER A O 1
#

Sequence (276 aa):
MKDKNMMTAADQRRRELAERIALCNECKRKVMLLADTLRQRHDEGLIDEVKYKHQLYSQLKGKEPGEWIRYYDSHIEFCNGELDKEEPEADPGPRSNGLALVAVLLFVMFCAGLFIDARLTGFAVLDDAGISAEKGTYDVGDIVSLSIAPSDADYDIGVYDPEGKLYANALNFPVEDVGTYTVKARLVSGDETKEVSTSFEVIEKSREVASGQKNTAEDAAIGRVYDETEDIPDEKPAEKIPEKSFFTGKQTIEFDKADIKTGFEKDEENRIIPVS